Protein AF-A0A242DHZ6-F1 (afdb_monomer)

pLDDT: mean 88.69, std 10.58, range [30.73, 97.88]

Structure (mmCIF, N/CA/C/O backbone):
data_AF-A0A242DHZ6-F1
#
_entry.id   AF-A0A242DHZ6-F1
#
loop_
_atom_site.group_PDB
_atom_site.id
_atom_site.type_symbol
_atom_site.label_atom_id
_atom_site.label_alt_id
_atom_site.label_comp_id
_atom_site.label_asym_id
_atom_site.label_entity_id
_atom_site.label_seq_id
_atom_site.pdbx_PDB_ins_code
_atom_site.Cartn_x
_atom_site.Cartn_y
_atom_site.Cartn_z
_atom_site.occupancy
_atom_site.B_iso_or_equiv
_atom_site.auth_seq_id
_atom_site.auth_comp_id
_atom_site.auth_asym_id
_atom_site.auth_atom_id
_atom_site.pdbx_PDB_model_num
ATOM 1 N N . MET A 1 1 ? 4.820 9.551 -36.404 1.00 63.47 1 MET A N 1
ATOM 2 C CA . MET A 1 1 ? 6.056 9.161 -35.693 1.00 63.47 1 MET A CA 1
ATOM 3 C C . MET A 1 1 ? 7.167 9.094 -36.720 1.00 63.47 1 MET A C 1
ATOM 5 O O . MET A 1 1 ? 6.983 8.409 -37.725 1.00 63.47 1 MET A O 1
ATOM 9 N N . SER A 1 2 ? 8.237 9.864 -36.537 1.00 85.06 2 SER A N 1
ATOM 10 C CA . SER A 1 2 ? 9.345 9.908 -37.498 1.00 85.06 2 SER A CA 1
ATOM 11 C C . SER A 1 2 ? 10.137 8.587 -37.488 1.00 85.06 2 SER A C 1
ATOM 13 O O . SER A 1 2 ? 9.990 7.761 -36.581 1.00 85.06 2 SER A O 1
ATOM 15 N N . LYS A 1 3 ? 10.980 8.354 -38.506 1.00 85.19 3 LYS A N 1
ATOM 16 C CA . LYS A 1 3 ? 11.891 7.189 -38.526 1.00 85.19 3 LYS A CA 1
ATOM 17 C C . LYS A 1 3 ? 12.859 7.205 -37.335 1.00 85.19 3 LYS A C 1
ATOM 19 O O . LYS A 1 3 ? 13.213 6.145 -36.827 1.00 85.19 3 LYS A O 1
ATOM 24 N N . GLU A 1 4 ? 13.243 8.396 -36.890 1.00 85.25 4 GLU A N 1
ATOM 25 C CA . GLU A 1 4 ? 14.154 8.621 -35.772 1.00 85.25 4 GLU A CA 1
ATOM 26 C C . GLU A 1 4 ? 13.492 8.294 -34.427 1.00 85.25 4 GLU A C 1
ATOM 28 O O . GLU A 1 4 ? 14.038 7.504 -33.658 1.00 85.25 4 GLU A O 1
ATOM 33 N N . ASP A 1 5 ? 12.251 8.746 -34.211 1.00 84.25 5 ASP A N 1
ATOM 34 C CA . ASP A 1 5 ? 11.465 8.405 -33.012 1.00 84.25 5 ASP A CA 1
ATOM 35 C C . ASP A 1 5 ? 11.281 6.889 -32.862 1.00 84.25 5 ASP A C 1
ATOM 37 O O . ASP A 1 5 ? 11.326 6.341 -31.759 1.00 84.25 5 ASP A O 1
ATOM 41 N N . LYS A 1 6 ? 11.072 6.192 -33.988 1.00 86.69 6 LYS A N 1
ATOM 42 C CA . LYS A 1 6 ? 10.917 4.735 -33.998 1.00 86.69 6 LYS A CA 1
ATOM 43 C C . LYS A 1 6 ? 12.208 4.036 -33.569 1.00 86.69 6 LYS A C 1
ATOM 45 O O . LYS A 1 6 ? 12.142 3.111 -32.766 1.00 86.69 6 LYS A O 1
ATOM 50 N N . LYS A 1 7 ? 13.359 4.493 -34.072 1.00 88.56 7 LYS A N 1
ATOM 51 C CA . LYS A 1 7 ? 14.672 3.945 -33.712 1.00 88.56 7 LYS A CA 1
ATOM 52 C C . LYS A 1 7 ? 14.962 4.143 -32.224 1.00 88.56 7 LYS A C 1
ATOM 54 O O . LYS A 1 7 ? 15.273 3.173 -31.546 1.00 88.56 7 LYS A O 1
ATOM 59 N N . ILE A 1 8 ? 14.748 5.354 -31.701 1.00 87.06 8 ILE A N 1
ATOM 60 C CA . ILE A 1 8 ? 14.917 5.659 -30.270 1.00 87.06 8 ILE A CA 1
ATOM 61 C C . ILE A 1 8 ? 14.031 4.745 -29.411 1.00 87.06 8 ILE A C 1
ATOM 63 O O . ILE A 1 8 ? 14.479 4.195 -28.406 1.00 87.06 8 ILE A O 1
ATOM 67 N N . ALA A 1 9 ? 12.771 4.551 -29.807 1.00 86.94 9 ALA A N 1
ATOM 68 C CA . ALA A 1 9 ? 11.856 3.675 -29.084 1.00 86.94 9 ALA A CA 1
ATOM 69 C C . ALA A 1 9 ? 12.301 2.202 -29.106 1.00 86.94 9 ALA A C 1
ATOM 71 O O . ALA A 1 9 ? 12.161 1.514 -28.093 1.00 86.94 9 ALA A O 1
ATOM 72 N N . ASP A 1 10 ? 12.818 1.712 -30.232 1.00 91.38 10 ASP A N 1
ATOM 73 C CA . ASP A 1 10 ? 13.290 0.333 -30.365 1.00 91.38 10 ASP A CA 1
ATOM 74 C C . ASP A 1 10 ? 14.604 0.106 -29.581 1.00 91.38 10 ASP A C 1
ATOM 76 O O . ASP A 1 10 ? 14.723 -0.908 -28.885 1.00 91.38 10 ASP A O 1
ATOM 80 N N . ASP A 1 11 ? 15.523 1.079 -29.575 1.00 92.12 11 ASP A N 1
ATOM 81 C CA . ASP A 1 11 ? 16.762 1.047 -28.781 1.00 92.12 11 ASP A CA 1
ATOM 82 C C . ASP A 1 11 ? 16.459 1.025 -27.271 1.00 92.12 11 ASP A C 1
ATOM 84 O O . ASP A 1 11 ? 16.982 0.184 -26.536 1.00 92.12 11 ASP A O 1
ATOM 88 N N . LEU A 1 12 ? 15.520 1.862 -26.809 1.00 92.19 12 LEU A N 1
ATOM 89 C CA . LEU A 1 12 ? 15.053 1.855 -25.415 1.00 92.19 12 LEU A CA 1
ATOM 90 C C . LEU A 1 12 ? 14.412 0.519 -25.014 1.00 92.19 12 LEU A C 1
ATOM 92 O O . LEU A 1 12 ? 14.539 0.076 -23.871 1.00 92.19 12 LEU A O 1
ATOM 96 N N . GLN A 1 13 ? 13.703 -0.136 -25.936 1.00 94.44 13 GLN A N 1
ATOM 97 C CA . GLN A 1 13 ? 13.126 -1.459 -25.693 1.00 94.44 13 GLN A CA 1
ATOM 98 C C . GLN A 1 13 ? 14.201 -2.544 -25.587 1.00 94.44 13 GLN A C 1
ATOM 100 O O . GLN A 1 13 ? 14.070 -3.442 -24.749 1.00 94.44 13 GLN A O 1
ATOM 105 N N . ALA A 1 14 ? 15.248 -2.475 -26.411 1.00 94.50 14 ALA A N 1
ATOM 106 C CA . ALA A 1 14 ? 16.387 -3.383 -26.329 1.00 94.50 14 ALA A CA 1
ATOM 107 C C . ALA A 1 14 ? 17.146 -3.199 -25.006 1.00 94.50 14 ALA A C 1
ATOM 109 O O . ALA A 1 14 ? 17.403 -4.180 -24.305 1.00 94.50 14 ALA A O 1
ATOM 110 N N . GLU A 1 15 ? 17.414 -1.952 -24.612 1.00 95.19 15 GLU A N 1
ATOM 111 C CA . GLU A 1 15 ? 18.077 -1.628 -23.348 1.00 95.19 15 GLU A CA 1
ATOM 112 C C . GLU A 1 15 ? 17.264 -2.111 -22.138 1.00 95.19 15 GLU A C 1
ATOM 114 O O . GLU A 1 15 ? 17.809 -2.780 -21.260 1.00 95.19 15 GLU A O 1
ATOM 119 N N . LEU A 1 16 ? 15.945 -1.873 -22.118 1.00 95.56 16 LEU A N 1
ATOM 120 C CA . LEU A 1 16 ? 15.069 -2.331 -21.034 1.00 95.56 16 LEU A CA 1
ATOM 121 C C . LEU A 1 16 ? 15.139 -3.854 -20.865 1.00 95.56 16 LEU A C 1
ATOM 123 O O . LEU A 1 16 ? 15.287 -4.355 -19.749 1.00 95.56 16 LEU A O 1
ATOM 127 N N . LYS A 1 17 ? 15.048 -4.601 -21.972 1.00 96.69 17 LYS A N 1
ATOM 128 C CA . LYS A 1 17 ? 15.140 -6.068 -21.953 1.00 96.69 17 LYS A CA 1
ATOM 129 C C . LYS A 1 17 ? 16.504 -6.528 -21.464 1.00 96.69 17 LYS A C 1
ATOM 131 O O . LYS A 1 17 ? 16.553 -7.413 -20.617 1.00 96.69 17 LYS A O 1
ATOM 136 N N . LYS A 1 18 ? 17.586 -5.917 -21.945 1.00 95.75 18 LYS A N 1
ATOM 137 C CA . LYS A 1 18 ? 18.953 -6.236 -21.523 1.00 95.75 18 LYS A CA 1
ATOM 138 C C . LYS A 1 18 ? 19.141 -6.043 -20.022 1.00 95.75 18 LYS A C 1
ATOM 140 O O . LYS A 1 18 ? 19.560 -6.964 -19.329 1.00 95.75 18 LYS A O 1
ATOM 145 N N . VAL A 1 19 ? 18.761 -4.880 -19.495 1.00 95.81 19 VAL A N 1
ATOM 146 C CA . VAL A 1 19 ? 18.930 -4.547 -18.069 1.00 95.81 19 VAL A CA 1
ATOM 147 C C . VAL A 1 19 ? 18.138 -5.495 -17.164 1.00 95.81 19 VAL A C 1
ATOM 149 O O . VAL A 1 19 ? 18.632 -5.910 -16.113 1.00 95.81 19 VAL A O 1
ATOM 152 N N . LEU A 1 20 ? 16.931 -5.881 -17.585 1.00 96.31 20 LEU A N 1
ATOM 153 C CA . LEU A 1 20 ? 16.071 -6.803 -16.839 1.00 96.31 20 LEU A CA 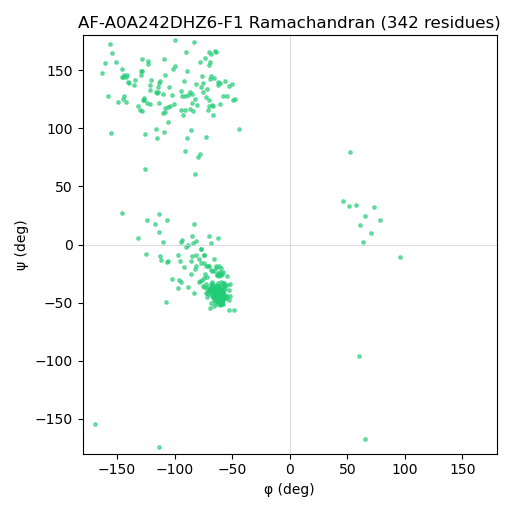1
ATOM 154 C C . LEU A 1 20 ? 16.418 -8.294 -17.040 1.00 96.31 20 LEU A C 1
ATOM 156 O O . LEU A 1 20 ? 15.876 -9.141 -16.323 1.00 96.31 20 LEU A O 1
ATOM 160 N N . GLY A 1 21 ? 17.307 -8.631 -17.982 1.00 95.81 21 GLY A N 1
ATOM 161 C CA . GLY A 1 21 ? 17.635 -10.015 -18.349 1.00 95.81 21 GLY A CA 1
ATOM 162 C C . GLY A 1 21 ? 16.531 -10.723 -19.149 1.00 95.81 21 GLY A C 1
ATOM 163 O O . GLY A 1 21 ? 16.318 -11.919 -18.997 1.00 95.81 21 GLY A O 1
ATOM 164 N N . LEU A 1 22 ? 15.787 -9.981 -19.972 1.00 96.88 22 LEU A N 1
ATOM 165 C CA . LEU A 1 22 ? 14.628 -10.434 -20.753 1.00 96.88 22 LEU A CA 1
ATOM 166 C C . LEU A 1 22 ? 14.878 -10.394 -22.274 1.00 96.88 22 LEU A C 1
ATOM 168 O O . LEU A 1 22 ? 13.940 -10.261 -23.062 1.00 96.88 22 LEU A O 1
ATOM 172 N N . GLU A 1 23 ? 16.135 -10.500 -22.710 1.00 95.50 23 GLU A N 1
ATOM 173 C CA . GLU A 1 23 ? 16.541 -10.399 -24.127 1.00 95.50 23 GLU A CA 1
ATOM 174 C C . GLU A 1 23 ? 15.907 -11.479 -25.019 1.00 95.50 23 GLU A C 1
ATOM 176 O O . GLU A 1 23 ? 15.679 -11.251 -26.206 1.00 95.50 23 GLU A O 1
ATOM 181 N N . TYR A 1 24 ? 15.501 -12.614 -24.436 1.00 94.06 24 TYR A N 1
ATOM 182 C CA . TYR A 1 24 ? 14.764 -13.671 -25.136 1.00 94.06 24 TYR A CA 1
ATOM 183 C C . TYR A 1 24 ? 13.402 -13.205 -25.692 1.00 94.06 24 TYR A C 1
ATOM 185 O O . TYR A 1 24 ? 12.834 -13.842 -26.581 1.00 94.06 24 TYR A O 1
ATOM 193 N N . LEU A 1 25 ? 12.858 -12.084 -25.205 1.00 93.38 25 LEU A N 1
ATOM 194 C CA . LEU A 1 25 ? 11.607 -11.491 -25.683 1.00 93.38 25 LEU A CA 1
ATOM 195 C C . LEU A 1 25 ? 11.824 -10.643 -26.943 1.00 93.38 25 LEU A C 1
ATOM 197 O O . LEU A 1 25 ? 11.515 -9.452 -26.969 1.00 93.38 25 LEU A O 1
ATOM 201 N N . THR A 1 26 ? 12.313 -11.257 -28.018 1.00 87.81 26 THR A N 1
ATOM 202 C CA . THR A 1 26 ? 12.739 -10.553 -29.243 1.00 87.81 26 THR A CA 1
ATOM 203 C C . THR A 1 26 ? 11.629 -9.707 -29.879 1.00 87.81 26 THR A C 1
ATOM 205 O O . THR A 1 26 ? 11.849 -8.544 -30.200 1.00 87.81 26 THR A O 1
ATOM 208 N N . LYS A 1 27 ? 10.400 -10.235 -29.977 1.00 86.81 27 LYS A N 1
ATOM 209 C CA . LYS A 1 27 ? 9.266 -9.558 -30.645 1.00 86.81 27 LYS A CA 1
ATOM 210 C C . LYS A 1 27 ? 8.330 -8.773 -29.718 1.00 86.81 27 LYS A C 1
ATOM 212 O O . LYS A 1 27 ? 7.502 -8.008 -30.203 1.00 86.81 27 LYS A O 1
ATOM 217 N N . LYS A 1 28 ? 8.398 -8.969 -28.396 1.00 87.06 28 LYS A N 1
ATOM 218 C CA . LYS A 1 28 ? 7.443 -8.336 -27.466 1.00 87.06 28 LYS A CA 1
ATOM 219 C C . LYS A 1 28 ? 7.912 -6.940 -27.073 1.00 87.06 28 LYS A C 1
ATOM 221 O O . LYS A 1 28 ? 9.058 -6.785 -26.665 1.00 87.06 28 LYS A O 1
ATOM 226 N N . LYS A 1 29 ? 7.029 -5.943 -27.146 1.00 89.81 29 LYS A N 1
ATOM 227 C CA . LYS A 1 29 ? 7.256 -4.649 -26.491 1.00 89.81 29 LYS A CA 1
ATOM 228 C C . LYS A 1 29 ? 6.880 -4.759 -25.015 1.00 89.81 29 LYS A C 1
ATOM 230 O O . LYS A 1 29 ? 5.887 -5.402 -24.678 1.00 89.81 29 LYS A O 1
ATOM 235 N N . LEU A 1 30 ? 7.697 -4.167 -24.157 1.00 92.06 30 LEU A N 1
ATOM 236 C CA . LEU A 1 30 ? 7.517 -4.134 -22.716 1.00 92.06 30 LEU A CA 1
ATOM 237 C C . LEU A 1 30 ? 7.155 -2.711 -22.297 1.00 92.06 30 LEU A C 1
ATOM 239 O O . LEU A 1 30 ? 7.966 -1.791 -22.396 1.00 92.06 30 LEU A O 1
ATOM 243 N N . ASP A 1 31 ? 5.927 -2.545 -21.824 1.00 90.56 31 ASP A N 1
ATOM 244 C CA . ASP A 1 31 ? 5.597 -1.466 -20.900 1.00 90.56 31 ASP A CA 1
ATOM 245 C C . ASP A 1 31 ? 5.957 -1.893 -19.466 1.00 90.56 31 ASP A C 1
ATOM 247 O O . ASP A 1 31 ? 6.328 -3.042 -19.213 1.00 90.56 31 ASP A O 1
ATOM 251 N N . ALA A 1 32 ? 5.833 -0.976 -18.505 1.00 89.44 32 ALA A N 1
ATOM 252 C CA . ALA A 1 32 ? 6.117 -1.275 -17.102 1.00 89.44 32 ALA A CA 1
ATOM 253 C C . ALA A 1 32 ? 5.260 -2.432 -16.550 1.00 89.44 32 ALA A C 1
ATOM 255 O O . ALA A 1 32 ? 5.728 -3.196 -15.709 1.00 89.44 32 ALA A O 1
ATOM 256 N N . TYR A 1 33 ? 4.018 -2.582 -17.026 1.00 90.19 33 TYR A N 1
ATOM 257 C CA . TYR A 1 33 ? 3.115 -3.619 -16.537 1.00 90.19 33 TYR A CA 1
ATOM 258 C C . TYR A 1 33 ? 3.592 -5.013 -16.964 1.00 90.19 33 TYR A C 1
ATOM 260 O O . TYR A 1 33 ? 3.799 -5.898 -16.132 1.00 90.19 33 TYR A O 1
ATOM 268 N N . ASN A 1 34 ? 3.803 -5.200 -18.264 1.00 91.06 34 ASN A N 1
ATOM 269 C CA . ASN A 1 34 ? 4.264 -6.450 -18.848 1.00 91.06 34 ASN A CA 1
ATOM 270 C C . ASN A 1 34 ? 5.703 -6.761 -18.435 1.00 91.06 34 ASN A C 1
ATOM 272 O O . ASN A 1 34 ? 6.010 -7.926 -18.187 1.00 91.06 34 ASN A O 1
ATOM 276 N N . ALA A 1 35 ? 6.566 -5.746 -18.312 1.00 94.81 35 ALA A N 1
ATOM 277 C CA . ALA A 1 35 ? 7.929 -5.916 -17.815 1.00 94.81 35 ALA A CA 1
ATOM 278 C C . ALA A 1 35 ? 7.939 -6.591 -16.439 1.00 94.81 35 ALA A C 1
ATOM 280 O O . ALA A 1 35 ? 8.666 -7.565 -16.263 1.00 94.81 35 ALA A O 1
ATOM 281 N N . ASN A 1 36 ? 7.084 -6.156 -15.505 1.00 95.75 36 ASN A N 1
ATOM 282 C CA . ASN A 1 36 ? 6.970 -6.798 -14.194 1.00 95.75 36 ASN A CA 1
ATOM 283 C C . ASN A 1 36 ? 6.585 -8.275 -14.304 1.00 95.75 36 ASN A C 1
ATOM 285 O O . ASN A 1 36 ? 7.245 -9.126 -13.717 1.00 95.75 36 ASN A O 1
ATOM 289 N N . LEU A 1 37 ? 5.541 -8.598 -15.072 1.00 93.88 37 LEU A N 1
ATOM 290 C CA . LEU A 1 37 ? 5.056 -9.976 -15.185 1.00 93.88 37 LEU A CA 1
ATOM 291 C C . LEU A 1 37 ? 6.085 -10.897 -15.846 1.00 93.88 37 LEU A C 1
ATOM 293 O O . LEU A 1 37 ? 6.310 -12.008 -15.370 1.00 93.88 37 LEU A O 1
ATOM 297 N N . PHE A 1 38 ? 6.745 -10.444 -16.914 1.00 95.69 38 PHE A N 1
ATOM 298 C CA . PHE A 1 38 ? 7.811 -11.221 -17.545 1.00 95.69 38 PHE A CA 1
ATOM 299 C C . PHE A 1 38 ? 9.034 -11.369 -16.645 1.00 95.69 38 PHE A C 1
ATOM 301 O O . PHE A 1 38 ? 9.619 -12.448 -16.619 1.00 95.69 38 PHE A O 1
ATOM 308 N N . LEU A 1 39 ? 9.387 -10.335 -15.880 1.00 96.94 39 LEU A N 1
ATOM 309 C CA . LEU A 1 39 ? 10.485 -10.388 -14.923 1.00 96.94 39 LEU A CA 1
ATOM 310 C C . LEU A 1 39 ? 10.204 -11.376 -13.789 1.00 96.94 39 LEU A C 1
ATOM 312 O O . LEU A 1 39 ? 11.028 -12.244 -13.519 1.00 96.94 39 LEU A O 1
ATOM 316 N N . LEU A 1 40 ? 9.027 -11.298 -13.164 1.00 96.38 40 LEU A N 1
ATOM 317 C CA . LEU A 1 40 ? 8.612 -12.242 -12.123 1.00 96.38 40 LEU A CA 1
ATOM 318 C C . LEU A 1 40 ? 8.582 -13.677 -12.664 1.00 96.38 40 LEU A C 1
ATOM 320 O O . LEU A 1 40 ? 9.050 -14.595 -11.996 1.00 96.38 40 LEU A O 1
ATOM 324 N N . LYS A 1 41 ? 8.077 -13.870 -13.890 1.00 94.88 41 LYS A N 1
ATOM 325 C CA . LYS A 1 41 ? 8.056 -15.179 -14.554 1.00 94.88 41 LYS A CA 1
ATOM 326 C C . LYS A 1 41 ? 9.462 -15.710 -14.804 1.00 94.88 41 LYS A C 1
ATOM 328 O O . LYS A 1 41 ? 9.703 -16.892 -14.578 1.00 94.88 41 LYS A O 1
ATOM 333 N N . ASP A 1 42 ? 10.365 -14.861 -15.286 1.00 96.00 42 ASP A N 1
ATOM 334 C CA . ASP A 1 42 ? 11.760 -15.223 -15.532 1.00 96.00 42 ASP A CA 1
ATOM 335 C C . ASP A 1 42 ? 12.455 -15.651 -14.237 1.00 96.00 42 ASP A C 1
ATOM 337 O O . ASP A 1 42 ? 13.002 -16.749 -14.172 1.00 96.00 42 ASP A O 1
ATOM 341 N N . ILE A 1 43 ? 12.346 -14.843 -13.179 1.00 96.56 43 ILE A N 1
ATOM 342 C CA . ILE A 1 43 ? 12.924 -15.157 -11.866 1.00 96.56 43 ILE A CA 1
ATOM 343 C C . ILE A 1 43 ? 12.333 -16.463 -11.328 1.00 96.56 43 ILE A C 1
ATOM 345 O O . ILE A 1 43 ? 13.086 -17.342 -10.916 1.00 96.56 43 ILE A O 1
ATOM 349 N N . TRP A 1 44 ? 11.008 -16.629 -11.378 1.00 95.19 44 TRP A N 1
ATOM 350 C CA . TRP A 1 44 ? 10.344 -17.840 -10.892 1.00 95.19 44 TRP A CA 1
ATOM 351 C C . TRP A 1 44 ? 10.795 -19.103 -11.637 1.00 95.19 44 TRP A C 1
ATOM 353 O O . TRP A 1 44 ? 11.021 -20.137 -11.009 1.00 95.19 44 TRP A O 1
ATOM 363 N N . LYS A 1 45 ? 10.961 -19.029 -12.963 1.00 93.50 45 LYS A N 1
ATOM 364 C CA . LYS A 1 45 ? 11.405 -20.173 -13.773 1.00 93.50 45 LYS A CA 1
ATOM 365 C C . LYS A 1 45 ? 12.881 -20.499 -13.582 1.00 93.50 45 LYS A C 1
ATOM 367 O O . LYS A 1 45 ? 13.242 -21.672 -13.522 1.00 93.50 45 LYS A O 1
ATOM 372 N N . ASN A 1 46 ? 13.721 -19.469 -13.529 1.00 94.56 46 ASN A N 1
ATOM 373 C CA . ASN A 1 46 ? 15.158 -19.617 -13.741 1.00 94.56 46 ASN A CA 1
ATOM 374 C C . ASN A 1 46 ? 15.983 -19.498 -12.450 1.00 94.56 46 ASN A C 1
ATOM 376 O O . ASN A 1 46 ? 17.132 -19.932 -12.434 1.00 94.56 46 ASN A O 1
ATOM 380 N N . ASN A 1 47 ? 15.419 -18.986 -11.349 1.00 91.88 47 ASN A N 1
ATOM 381 C CA . ASN A 1 47 ? 16.101 -18.891 -10.056 1.00 91.88 47 ASN A CA 1
ATOM 382 C C . ASN A 1 47 ? 15.428 -19.772 -8.985 1.00 91.88 47 ASN A C 1
ATOM 384 O O . ASN A 1 47 ? 14.551 -19.336 -8.242 1.00 91.88 47 ASN A O 1
ATOM 388 N N . LYS A 1 48 ? 15.896 -21.021 -8.848 1.00 88.31 48 LYS A N 1
ATOM 389 C CA . LYS A 1 48 ? 15.360 -22.003 -7.878 1.00 88.31 48 LYS A CA 1
ATOM 390 C C . LYS A 1 48 ? 15.577 -21.619 -6.403 1.00 88.31 48 LYS A C 1
ATOM 392 O O . LYS A 1 48 ? 14.856 -22.118 -5.527 1.00 88.31 48 LYS A O 1
ATOM 397 N N . GLN A 1 49 ? 16.574 -20.775 -6.129 1.00 92.06 49 GLN A N 1
ATOM 398 C CA . GLN A 1 49 ? 16.899 -20.288 -4.784 1.00 92.06 49 GLN A CA 1
ATOM 399 C C . GLN A 1 49 ? 16.015 -19.108 -4.369 1.00 92.06 49 GLN A C 1
ATOM 401 O O . GLN A 1 49 ? 15.827 -18.886 -3.173 1.00 92.06 49 GLN A O 1
ATOM 406 N N . SER A 1 50 ? 15.423 -18.407 -5.340 1.00 94.19 50 SER A N 1
ATOM 407 C CA . SER A 1 50 ? 14.537 -17.279 -5.084 1.00 94.19 50 SER A CA 1
ATOM 408 C C . SER A 1 50 ? 13.369 -17.656 -4.174 1.00 94.19 50 SER A C 1
ATOM 410 O O . SER A 1 50 ? 12.744 -18.719 -4.300 1.00 94.19 50 SER A O 1
ATOM 412 N N . GLN A 1 51 ? 13.020 -16.738 -3.273 1.00 95.31 51 GLN A N 1
ATOM 413 C CA . GLN A 1 51 ? 11.825 -16.858 -2.443 1.00 95.31 51 GLN A CA 1
ATOM 414 C C . GLN A 1 51 ? 10.527 -16.529 -3.195 1.00 95.31 51 GLN A C 1
ATOM 416 O O . GLN A 1 51 ? 9.447 -16.747 -2.645 1.00 95.31 51 GLN A O 1
ATOM 421 N N . ILE A 1 52 ? 10.602 -16.103 -4.461 1.00 94.88 52 ILE A N 1
ATOM 422 C CA . ILE A 1 52 ? 9.433 -15.793 -5.297 1.00 94.88 52 ILE A CA 1
ATOM 423 C C . ILE A 1 52 ? 8.463 -16.978 -5.451 1.00 94.88 52 ILE A C 1
ATOM 425 O O . ILE A 1 52 ? 7.275 -16.786 -5.669 1.00 94.88 52 ILE A O 1
ATOM 429 N N . LYS A 1 53 ? 8.928 -18.224 -5.282 1.00 93.00 53 LYS A N 1
ATOM 430 C CA . LYS A 1 53 ? 8.072 -19.428 -5.289 1.00 93.00 53 LYS A CA 1
ATOM 431 C C . LYS A 1 53 ? 7.048 -19.476 -4.149 1.00 93.00 53 LYS A C 1
ATOM 433 O O . LYS A 1 53 ? 6.088 -20.237 -4.224 1.00 93.00 53 LYS A O 1
ATOM 438 N N . TYR A 1 54 ? 7.264 -18.687 -3.099 1.00 95.69 54 TYR A N 1
ATOM 439 C CA . TYR A 1 54 ? 6.326 -18.525 -1.993 1.00 95.69 54 TYR A CA 1
ATOM 440 C C . TYR A 1 54 ? 5.400 -17.318 -2.178 1.00 95.69 54 TYR A C 1
ATOM 442 O O . TYR A 1 54 ? 4.614 -17.021 -1.280 1.00 95.69 54 TYR A O 1
ATOM 450 N N . LEU A 1 55 ? 5.504 -16.601 -3.304 1.00 95.06 55 LEU A N 1
ATOM 451 C CA . LEU A 1 55 ? 4.825 -15.326 -3.485 1.00 95.06 55 LEU A CA 1
ATOM 452 C C . LEU A 1 55 ? 3.310 -15.487 -3.538 1.00 95.06 55 LEU A C 1
ATOM 454 O O . LEU A 1 55 ? 2.628 -14.720 -2.872 1.00 95.06 55 LEU A O 1
ATOM 458 N N . GLY A 1 56 ? 2.781 -16.460 -4.282 1.00 94.25 56 GLY A N 1
ATOM 459 C CA . GLY A 1 56 ? 1.336 -16.579 -4.461 1.00 94.25 56 GLY A CA 1
ATOM 460 C C . GLY A 1 56 ? 0.864 -17.874 -5.111 1.00 94.25 56 GLY A C 1
ATOM 461 O O . GLY A 1 56 ? 1.526 -18.912 -5.030 1.00 94.25 56 GLY A O 1
ATOM 462 N N . TRP A 1 57 ? -0.300 -17.775 -5.745 1.00 93.62 57 TRP A N 1
ATOM 463 C CA . TRP A 1 57 ? -0.962 -18.810 -6.537 1.00 93.62 57 TRP A CA 1
ATOM 464 C C . TRP A 1 57 ? -0.917 -18.456 -8.020 1.00 93.62 57 TRP A C 1
ATOM 466 O O . TRP A 1 57 ? -0.651 -17.310 -8.389 1.00 93.62 57 TRP A O 1
ATOM 476 N N . ASP A 1 58 ? -1.084 -19.463 -8.872 1.00 91.06 58 ASP A N 1
ATOM 477 C CA . ASP A 1 58 ? -1.017 -19.349 -10.334 1.00 91.06 58 ASP A CA 1
ATOM 478 C C . ASP A 1 58 ? -2.291 -18.777 -10.962 1.00 91.06 58 ASP A C 1
ATOM 480 O O . ASP A 1 58 ? -2.278 -18.378 -12.127 1.00 91.06 58 ASP A O 1
ATOM 484 N N . ASP A 1 59 ? -3.357 -18.709 -10.170 1.00 87.19 59 ASP A N 1
ATOM 485 C CA . ASP A 1 59 ? -4.651 -18.142 -10.511 1.00 87.19 59 ASP A CA 1
ATOM 486 C C . ASP A 1 59 ? -5.245 -17.451 -9.265 1.00 87.19 59 ASP A C 1
ATOM 488 O O . ASP A 1 59 ? -5.296 -18.086 -8.204 1.00 87.19 59 ASP A O 1
ATOM 492 N N . PRO A 1 60 ? -5.677 -16.175 -9.348 1.00 85.19 60 PRO A N 1
ATOM 493 C CA . PRO A 1 60 ? -6.400 -15.506 -8.267 1.00 85.19 60 PRO A CA 1
ATOM 494 C C . PRO A 1 60 ? -7.614 -16.287 -7.744 1.00 85.19 60 PRO A C 1
ATOM 496 O O . PRO A 1 60 ? -7.870 -16.267 -6.542 1.00 85.19 60 PRO A O 1
ATOM 499 N N . GLU A 1 61 ? -8.316 -17.019 -8.615 1.00 84.38 61 GLU A N 1
ATOM 500 C CA . GLU A 1 61 ? -9.514 -17.793 -8.254 1.00 84.38 61 GLU A CA 1
ATOM 501 C C . GLU A 1 61 ? -9.184 -19.015 -7.372 1.00 84.38 61 GLU A C 1
ATOM 503 O O . GLU A 1 61 ? -10.051 -19.548 -6.685 1.00 84.38 61 GLU A O 1
ATOM 508 N N . LYS A 1 62 ? -7.917 -19.457 -7.344 1.00 83.44 62 LYS A N 1
ATOM 509 C CA . LYS A 1 62 ? -7.454 -20.596 -6.527 1.00 83.44 62 LYS A CA 1
ATOM 510 C C . LYS A 1 62 ? -6.982 -20.195 -5.128 1.00 83.44 62 LYS A C 1
ATOM 512 O O . LYS A 1 62 ? -6.545 -21.057 -4.361 1.00 83.44 62 LYS A O 1
ATOM 517 N N . ILE A 1 63 ? -6.994 -18.905 -4.795 1.00 87.00 63 ILE A N 1
ATOM 518 C CA . ILE A 1 63 ? -6.528 -18.435 -3.490 1.00 87.00 63 ILE A CA 1
ATOM 519 C C . ILE A 1 63 ? -7.540 -18.884 -2.416 1.00 87.00 63 ILE A C 1
ATOM 521 O O . ILE A 1 63 ? -8.712 -18.533 -2.522 1.00 87.00 63 ILE A O 1
ATOM 525 N N . PRO A 1 64 ? -7.117 -19.608 -1.355 1.00 85.06 64 PRO A N 1
ATOM 526 C CA . PRO A 1 64 ? -8.030 -20.208 -0.370 1.00 85.06 64 PRO A CA 1
ATOM 527 C C . PRO A 1 64 ? -8.946 -19.223 0.362 1.00 85.06 64 PRO A C 1
ATOM 529 O O . PRO A 1 64 ? -9.994 -19.608 0.866 1.00 85.06 64 PRO A O 1
ATOM 532 N N . PHE A 1 65 ? -8.517 -17.969 0.458 1.00 83.44 65 PHE A N 1
ATOM 533 C CA . PHE A 1 65 ? -9.308 -16.866 0.966 1.00 83.44 65 PHE A CA 1
ATOM 534 C C . PHE A 1 65 ? -8.986 -15.623 0.146 1.00 83.44 65 PHE A C 1
ATOM 536 O O . PHE A 1 65 ? -7.827 -15.199 0.068 1.00 83.44 65 PHE A O 1
ATOM 543 N N . TYR A 1 66 ? -10.022 -15.047 -0.449 1.00 73.94 66 TYR A N 1
ATOM 544 C CA . TYR A 1 66 ? -9.915 -13.873 -1.292 1.00 73.94 66 TYR A CA 1
ATOM 545 C C . TYR A 1 66 ? -10.531 -12.675 -0.559 1.00 73.94 66 TYR A C 1
ATOM 547 O O . TYR A 1 66 ? -11.749 -12.533 -0.578 1.00 73.94 66 TYR A O 1
ATOM 555 N N . PRO A 1 67 ? -9.738 -11.822 0.123 1.00 67.25 67 PRO A N 1
ATOM 556 C CA . PRO A 1 67 ? -10.301 -10.682 0.842 1.00 67.25 67 PRO A CA 1
ATOM 557 C C . PRO A 1 67 ? -11.012 -9.768 -0.152 1.00 67.25 67 PRO A C 1
ATOM 559 O O . PRO A 1 67 ? -10.375 -9.303 -1.094 1.00 67.25 67 PRO A O 1
ATOM 562 N N . GLU A 1 68 ? -12.311 -9.527 0.016 1.00 67.38 68 GLU A N 1
ATOM 563 C CA . GLU A 1 68 ? -13.074 -8.645 -0.870 1.00 67.38 68 GLU A CA 1
ATOM 564 C C . GLU A 1 68 ? -12.589 -7.189 -0.779 1.00 67.38 68 GLU A C 1
ATOM 566 O O . GLU A 1 68 ? -11.840 -6.815 0.128 1.00 67.38 68 GLU A O 1
ATOM 571 N N . ALA A 1 69 ? -13.003 -6.342 -1.731 1.00 53.09 69 ALA A N 1
ATOM 572 C CA . ALA A 1 69 ? -12.704 -4.904 -1.679 1.00 53.09 69 ALA A CA 1
ATOM 573 C C . ALA A 1 69 ? -13.173 -4.264 -0.354 1.00 53.09 69 ALA A C 1
ATOM 575 O O . ALA A 1 69 ? -12.516 -3.354 0.144 1.00 53.09 69 ALA A O 1
ATOM 576 N N . ASP A 1 70 ? -14.207 -4.842 0.264 1.00 43.78 70 ASP A N 1
ATOM 577 C CA . ASP A 1 70 ? -14.809 -4.422 1.533 1.00 43.78 70 ASP A CA 1
ATOM 578 C C . ASP A 1 70 ? -14.007 -4.819 2.779 1.00 43.78 70 ASP A C 1
ATOM 580 O O . ASP A 1 70 ? -14.331 -4.386 3.885 1.00 43.78 70 ASP A O 1
ATOM 584 N N . SER A 1 71 ? -12.899 -5.554 2.616 1.00 49.97 71 SER A N 1
ATOM 585 C CA . SER A 1 71 ? -11.946 -5.813 3.709 1.00 49.97 71 SER A CA 1
ATOM 586 C C . SER A 1 71 ? -11.188 -4.552 4.154 1.00 49.97 71 SER A C 1
ATOM 588 O O . SER A 1 71 ? -10.299 -4.629 5.009 1.00 49.97 71 SER A O 1
ATOM 590 N N . PHE A 1 72 ? -11.494 -3.403 3.536 1.00 55.94 72 PHE A N 1
ATOM 591 C CA . PHE A 1 72 ? -11.005 -2.096 3.923 1.00 55.94 72 PHE A CA 1
ATOM 592 C C . PHE A 1 72 ? -11.897 -0.944 3.435 1.00 55.94 72 PHE A C 1
ATOM 594 O O . PHE A 1 72 ? -12.140 -0.802 2.240 1.00 55.94 72 PHE A O 1
ATOM 601 N N . LYS A 1 73 ? -12.298 -0.058 4.354 1.00 54.84 73 LYS A N 1
ATOM 602 C CA . LYS A 1 73 ? -13.160 1.096 4.058 1.00 54.84 73 LYS A CA 1
ATOM 603 C C . LYS A 1 73 ? -12.437 2.458 4.047 1.00 54.84 73 LYS A C 1
ATOM 605 O O . LYS A 1 73 ? -12.981 3.419 3.531 1.00 54.84 73 LYS A O 1
ATOM 610 N N . ALA A 1 74 ? -11.213 2.603 4.555 1.00 55.97 74 ALA A N 1
ATOM 611 C CA . ALA A 1 74 ? -10.616 3.935 4.751 1.00 55.97 74 ALA A CA 1
ATOM 612 C C . ALA A 1 74 ? -9.793 4.462 3.545 1.00 55.97 74 ALA A C 1
ATOM 614 O O . ALA A 1 74 ? -8.567 4.392 3.535 1.00 55.97 74 ALA A O 1
ATOM 615 N N . SER A 1 75 ? -10.430 5.011 2.501 1.00 60.50 75 SER A N 1
ATOM 616 C CA . SER A 1 75 ? -9.706 5.561 1.330 1.00 60.50 75 SER A CA 1
ATOM 617 C C . SER A 1 75 ? -8.571 6.509 1.746 1.00 60.50 75 SER A C 1
ATOM 619 O O . SER A 1 75 ? -8.822 7.498 2.417 1.00 60.50 75 SER A O 1
ATOM 621 N N . SER A 1 76 ? -7.334 6.247 1.306 1.00 60.81 76 SER A N 1
ATOM 622 C CA . SER A 1 76 ? -6.196 7.178 1.442 1.00 60.81 76 SER A CA 1
ATOM 623 C C . SER A 1 76 ? -6.130 8.201 0.306 1.00 60.81 76 SER A C 1
ATOM 625 O O . SER A 1 76 ? -5.139 8.910 0.147 1.00 60.81 76 SER A O 1
ATOM 627 N N . SER A 1 77 ? -7.150 8.231 -0.549 1.00 63.69 77 SER A N 1
ATOM 628 C CA . SER A 1 77 ? -7.246 9.136 -1.686 1.00 63.69 77 SER A CA 1
ATOM 629 C C . SER A 1 77 ? -8.396 10.113 -1.480 1.00 63.69 77 SER A C 1
ATOM 631 O O . SER A 1 77 ? -9.474 9.720 -1.034 1.00 63.69 77 SER A O 1
ATOM 633 N N . LEU A 1 78 ? -8.151 11.375 -1.846 1.00 70.75 78 LEU A N 1
ATOM 634 C CA . LEU A 1 78 ? -9.135 12.462 -1.839 1.00 70.75 78 LEU A CA 1
ATOM 635 C C . LEU A 1 78 ? -9.650 12.851 -0.445 1.00 70.75 78 LEU A C 1
ATOM 637 O O . LEU A 1 78 ? -10.739 13.420 -0.342 1.00 70.75 78 LEU A O 1
ATOM 641 N N . CYS A 1 79 ? -8.872 12.594 0.608 1.00 84.94 79 CYS A N 1
ATOM 642 C CA . CYS A 1 79 ? -9.204 13.067 1.945 1.00 84.94 79 CYS A CA 1
ATOM 643 C C . CYS A 1 79 ? -8.927 14.565 2.067 1.00 84.94 79 CYS A C 1
ATOM 645 O O . CYS A 1 79 ? -7.915 15.059 1.555 1.00 84.94 79 CYS A O 1
ATOM 647 N N . LYS A 1 80 ? -9.828 15.277 2.742 1.00 87.38 80 LYS A N 1
ATOM 648 C CA . LYS A 1 80 ? -9.862 16.743 2.785 1.00 87.38 80 LYS A CA 1
ATOM 649 C C . LYS A 1 80 ? -10.083 17.208 4.216 1.00 87.38 80 LYS A C 1
ATOM 651 O O . LYS A 1 80 ? -10.934 16.661 4.915 1.00 87.38 80 LYS A O 1
ATOM 656 N N . TYR A 1 81 ? -9.340 18.228 4.613 1.00 88.75 81 TYR A N 1
ATOM 657 C CA . TYR A 1 81 ? -9.289 18.757 5.970 1.00 88.75 81 TYR A CA 1
ATOM 658 C C . TYR A 1 81 ? -9.122 20.269 5.901 1.00 88.75 81 TYR A C 1
ATOM 660 O O . TYR A 1 81 ? -8.456 20.760 4.996 1.00 88.75 81 TYR A O 1
ATOM 668 N N . ASN A 1 82 ? -9.718 21.001 6.846 1.00 88.38 82 ASN A N 1
ATOM 669 C CA . ASN A 1 82 ? -9.554 22.455 6.963 1.00 88.38 82 ASN A CA 1
ATOM 670 C C . ASN A 1 82 ? -9.691 23.202 5.616 1.00 88.38 82 ASN A C 1
ATOM 672 O O . ASN A 1 82 ? -8.931 24.126 5.325 1.00 88.38 82 ASN A O 1
ATOM 676 N N . THR A 1 83 ? -10.606 22.759 4.744 1.00 82.69 83 THR A N 1
ATOM 677 C CA . THR A 1 83 ? -10.738 23.288 3.375 1.00 82.69 83 THR A CA 1
ATOM 678 C C . THR A 1 83 ? -11.219 24.733 3.355 1.00 82.69 83 THR A C 1
ATOM 680 O O . THR A 1 83 ? -10.946 25.457 2.407 1.00 82.69 83 THR A O 1
ATOM 683 N N . ASP A 1 84 ? -11.880 25.166 4.426 1.00 84.25 84 ASP A N 1
ATOM 684 C CA . ASP A 1 84 ? -12.223 26.556 4.725 1.00 84.25 84 ASP A CA 1
ATOM 685 C C . ASP A 1 84 ? -10.993 27.474 4.841 1.00 84.25 84 ASP A C 1
ATOM 687 O O . ASP A 1 84 ? -11.109 28.683 4.663 1.00 84.25 84 ASP A O 1
ATOM 691 N N . LYS A 1 85 ? -9.804 26.910 5.085 1.00 83.44 85 LYS A N 1
ATOM 692 C CA . LYS A 1 85 ? -8.530 27.642 5.168 1.00 83.44 85 LYS A CA 1
ATOM 693 C C . LYS A 1 85 ? -7.764 27.688 3.843 1.00 83.44 85 LYS A C 1
ATOM 695 O O . LYS A 1 85 ? -6.626 28.166 3.809 1.00 83.44 85 LYS A O 1
ATOM 700 N N . LEU A 1 86 ? -8.334 27.162 2.757 1.00 86.31 86 LEU A N 1
ATOM 701 C CA . LEU A 1 86 ? -7.728 27.268 1.432 1.00 86.31 86 LEU A CA 1
ATOM 702 C C . LEU A 1 86 ? -7.851 28.701 0.922 1.00 86.31 86 LEU A C 1
ATOM 704 O O . LEU A 1 86 ? -8.913 29.312 0.979 1.00 86.31 86 LEU A O 1
ATOM 708 N N . VAL A 1 87 ? -6.747 29.230 0.397 1.00 88.38 87 VAL A N 1
ATOM 709 C CA . VAL A 1 87 ? -6.678 30.575 -0.181 1.00 88.38 87 VAL A CA 1
ATOM 710 C C . VAL A 1 87 ? -6.114 30.455 -1.589 1.00 88.38 87 VAL A C 1
ATOM 712 O O . VAL A 1 87 ? -5.059 29.847 -1.782 1.00 88.38 87 VAL A O 1
ATOM 715 N N . MET A 1 88 ? -6.833 30.997 -2.574 1.00 88.75 88 MET A N 1
ATOM 716 C CA . MET A 1 88 ? -6.455 30.900 -3.984 1.00 88.75 88 MET A CA 1
ATOM 717 C C . MET A 1 88 ? -5.090 31.545 -4.192 1.00 88.75 88 MET A C 1
ATOM 719 O O . MET A 1 88 ? -4.803 32.588 -3.605 1.00 88.75 88 MET A O 1
ATOM 723 N N . ASN A 1 89 ? -4.249 30.919 -5.014 1.00 90.44 89 ASN A N 1
ATOM 724 C CA . ASN A 1 89 ? -2.872 31.335 -5.290 1.00 90.44 89 ASN A CA 1
ATOM 725 C C . ASN A 1 89 ? -1.918 31.307 -4.086 1.00 90.44 89 ASN A C 1
ATOM 727 O O . ASN A 1 89 ? -0.751 31.669 -4.233 1.00 90.44 89 ASN A O 1
ATOM 731 N N . ALA A 1 90 ? -2.360 30.873 -2.904 1.00 91.69 90 ALA A N 1
ATOM 732 C CA . ALA A 1 90 ? -1.453 30.700 -1.781 1.00 91.69 90 ALA A CA 1
ATOM 733 C C . ALA A 1 90 ? -0.643 29.405 -1.918 1.00 91.69 90 ALA A C 1
ATOM 735 O O . ALA A 1 90 ? -1.060 28.449 -2.574 1.00 91.69 90 ALA A O 1
ATOM 736 N N . GLU A 1 91 ? 0.510 29.353 -1.258 1.00 93.75 91 GLU A N 1
ATOM 737 C CA . GLU A 1 91 ? 1.358 28.162 -1.248 1.00 93.75 91 GLU A CA 1
ATOM 738 C C . GLU A 1 91 ? 0.806 27.082 -0.313 1.00 93.75 91 GLU A C 1
ATOM 740 O O . GLU A 1 91 ? 0.263 27.380 0.751 1.00 93.75 91 GLU A O 1
ATOM 745 N N . MET A 1 92 ? 0.968 25.819 -0.695 1.00 93.94 92 MET A N 1
ATOM 746 C CA . MET A 1 92 ? 0.817 24.650 0.166 1.00 93.94 92 MET A CA 1
ATOM 747 C C . MET A 1 92 ? 2.049 23.756 0.037 1.00 93.94 92 MET A C 1
ATOM 749 O O . MET A 1 92 ? 2.683 23.684 -1.020 1.00 93.94 92 MET A O 1
ATOM 753 N N . ILE A 1 93 ? 2.375 23.053 1.114 1.00 96.25 93 ILE A N 1
ATOM 754 C CA . ILE A 1 93 ? 3.557 22.199 1.202 1.00 96.25 93 ILE A CA 1
ATOM 755 C C . ILE A 1 93 ? 3.106 20.744 1.123 1.00 96.25 93 ILE A C 1
ATOM 757 O O . ILE A 1 93 ? 2.365 20.279 1.985 1.00 96.25 93 ILE A O 1
ATOM 761 N N . GLU A 1 94 ? 3.559 20.029 0.096 1.00 96.12 94 GLU A N 1
ATOM 762 C CA . GLU A 1 94 ? 3.401 18.581 -0.046 1.00 96.12 94 GLU A CA 1
ATOM 763 C C . GLU A 1 94 ? 4.638 17.879 0.515 1.00 96.12 94 GLU A C 1
ATOM 765 O O . GLU A 1 94 ? 5.766 18.150 0.092 1.00 96.12 94 GLU A O 1
ATOM 770 N N . TYR A 1 95 ? 4.422 16.916 1.407 1.00 97.00 95 TYR A N 1
ATOM 771 C CA . TYR A 1 95 ? 5.416 15.905 1.751 1.00 97.00 95 TYR A CA 1
ATOM 772 C C . TYR A 1 95 ? 5.021 14.571 1.107 1.00 97.00 95 TYR A C 1
ATOM 774 O O . TYR A 1 95 ? 4.087 13.904 1.552 1.00 97.00 95 TYR A O 1
ATOM 782 N N . ASP A 1 96 ? 5.738 14.203 0.043 1.00 94.06 96 ASP A N 1
ATOM 783 C CA . ASP A 1 96 ? 5.523 12.996 -0.772 1.00 94.06 96 ASP A CA 1
ATOM 784 C C . ASP A 1 96 ? 6.421 11.854 -0.291 1.00 94.06 96 ASP A C 1
ATOM 786 O O . ASP A 1 96 ? 7.649 11.964 -0.366 1.00 94.06 96 ASP A O 1
ATOM 790 N N . PHE A 1 97 ? 5.855 10.755 0.207 1.00 92.94 97 PHE A N 1
ATOM 791 C CA . PHE A 1 97 ? 6.654 9.646 0.733 1.00 92.94 97 PHE A CA 1
ATOM 792 C C . PHE A 1 97 ? 7.465 8.944 -0.363 1.00 92.94 97 PHE A C 1
ATOM 794 O O . PHE A 1 97 ? 6.943 8.317 -1.288 1.00 92.94 97 PHE A O 1
ATOM 801 N N . THR A 1 98 ? 8.789 8.958 -0.212 1.00 91.12 98 THR A N 1
ATOM 802 C CA . THR A 1 98 ? 9.707 8.336 -1.163 1.00 91.12 98 THR A CA 1
ATOM 803 C C . THR A 1 98 ? 9.537 6.818 -1.148 1.00 91.12 98 THR A C 1
ATOM 805 O O . THR A 1 98 ? 9.934 6.136 -0.207 1.00 91.12 98 THR A O 1
ATOM 808 N N . GLU A 1 99 ? 9.001 6.276 -2.244 1.00 90.06 99 GLU A N 1
ATOM 809 C CA . GLU A 1 99 ? 8.955 4.833 -2.516 1.00 90.06 99 GLU A CA 1
ATOM 810 C C . GLU A 1 99 ? 8.233 4.010 -1.431 1.00 90.06 99 GLU A C 1
ATOM 812 O O . GLU A 1 99 ? 8.586 2.856 -1.192 1.00 90.06 99 GLU A O 1
ATOM 817 N N . ALA A 1 100 ? 7.198 4.571 -0.797 1.00 88.69 100 ALA A N 1
ATOM 818 C CA . ALA A 1 100 ? 6.558 3.998 0.390 1.00 88.69 100 ALA A CA 1
ATOM 819 C C . ALA A 1 100 ? 6.205 2.503 0.277 1.00 88.69 100 ALA A C 1
ATOM 821 O O . ALA A 1 100 ? 6.687 1.684 1.062 1.00 88.69 100 ALA A O 1
ATOM 822 N N . TYR A 1 101 ? 5.428 2.120 -0.742 1.00 90.81 101 TYR A N 1
ATOM 823 C CA . TYR A 1 101 ? 5.037 0.722 -0.962 1.00 90.81 101 TYR A CA 1
ATOM 824 C C . TYR A 1 101 ? 6.238 -0.186 -1.263 1.00 90.81 101 TYR A C 1
ATOM 826 O O . TYR A 1 101 ? 6.277 -1.335 -0.827 1.00 90.81 101 TYR A O 1
ATOM 834 N N . THR A 1 102 ? 7.246 0.334 -1.970 1.00 93.31 102 THR A N 1
ATOM 835 C CA . THR A 1 102 ? 8.500 -0.384 -2.257 1.00 93.31 102 THR A CA 1
ATOM 836 C C . THR A 1 102 ? 9.257 -0.689 -0.970 1.00 93.31 102 THR A C 1
ATOM 838 O O . THR A 1 102 ? 9.693 -1.820 -0.766 1.00 93.31 102 THR A O 1
ATOM 841 N N . ASN A 1 103 ? 9.377 0.298 -0.081 1.00 92.50 103 ASN A N 1
ATOM 842 C CA . ASN A 1 103 ? 10.052 0.137 1.202 1.00 92.50 103 ASN A CA 1
ATOM 843 C C . ASN A 1 103 ? 9.331 -0.887 2.081 1.00 92.50 103 ASN A C 1
ATOM 845 O O . ASN A 1 103 ? 9.981 -1.753 2.666 1.00 92.50 103 ASN A O 1
ATOM 849 N N . ILE A 1 104 ? 7.994 -0.859 2.110 1.00 93.38 104 ILE A N 1
ATOM 850 C CA . ILE A 1 104 ? 7.203 -1.873 2.819 1.00 93.38 104 ILE A CA 1
ATOM 851 C C . ILE A 1 104 ? 7.485 -3.266 2.245 1.00 93.38 104 ILE A C 1
ATOM 853 O O . ILE A 1 104 ? 7.816 -4.180 3.001 1.00 93.38 104 ILE A O 1
ATOM 857 N N . MET A 1 105 ? 7.450 -3.415 0.916 1.00 95.94 105 MET A N 1
ATOM 858 C CA . MET A 1 105 ? 7.688 -4.702 0.258 1.00 95.94 105 MET A CA 1
ATOM 859 C C . MET A 1 105 ? 9.085 -5.296 0.512 1.00 95.94 105 MET A C 1
ATOM 861 O O . MET A 1 105 ? 9.247 -6.513 0.452 1.00 95.94 105 MET A O 1
ATOM 865 N N . ARG A 1 106 ? 10.091 -4.458 0.786 1.00 94.56 106 ARG A N 1
ATOM 866 C CA . ARG A 1 106 ? 11.474 -4.891 1.062 1.00 94.56 106 ARG A CA 1
ATOM 867 C C . ARG A 1 106 ? 11.735 -5.189 2.532 1.00 94.56 106 ARG A C 1
ATOM 869 O O . ARG A 1 106 ? 12.528 -6.064 2.866 1.00 94.56 106 ARG A O 1
ATOM 876 N N . ILE A 1 107 ? 11.128 -4.409 3.421 1.00 93.00 107 ILE A N 1
ATOM 877 C CA . ILE A 1 107 ? 11.516 -4.382 4.834 1.00 93.00 107 ILE A CA 1
ATOM 878 C C . ILE A 1 107 ? 10.666 -5.337 5.678 1.00 93.00 107 ILE A C 1
ATOM 880 O O . ILE A 1 107 ? 11.176 -5.887 6.659 1.00 93.00 107 ILE A O 1
ATOM 884 N N . TYR A 1 108 ? 9.397 -5.528 5.315 1.00 94.50 108 TYR A N 1
ATOM 885 C CA . TYR A 1 108 ? 8.423 -6.279 6.105 1.00 94.50 108 TYR A CA 1
ATOM 886 C C . TYR A 1 108 ? 8.432 -7.764 5.736 1.00 94.50 108 TYR A C 1
ATOM 888 O O . TYR A 1 108 ? 8.665 -8.143 4.586 1.00 94.50 108 TYR A O 1
ATOM 896 N N . LYS A 1 109 ? 8.121 -8.623 6.711 1.00 96.19 109 LYS A N 1
ATOM 897 C CA . LYS A 1 109 ? 7.680 -9.988 6.414 1.00 96.19 109 LYS A CA 1
ATOM 898 C C . LYS A 1 109 ? 6.275 -9.926 5.819 1.00 96.19 109 LYS A C 1
ATOM 900 O O . LYS A 1 109 ? 5.341 -9.520 6.500 1.00 96.19 109 LYS A O 1
ATOM 905 N N . LEU A 1 110 ? 6.125 -10.343 4.566 1.00 96.56 110 LEU A N 1
ATOM 906 C CA . LEU A 1 110 ? 4.860 -10.274 3.832 1.00 96.56 110 LEU A CA 1
ATOM 907 C C . LEU A 1 110 ? 4.152 -11.637 3.785 1.00 96.56 110 LEU A C 1
ATOM 909 O O . LEU A 1 110 ? 4.841 -12.658 3.767 1.00 96.56 110 LEU A O 1
ATOM 913 N N . PRO A 1 111 ? 2.810 -11.685 3.708 1.00 95.94 111 PRO A N 1
ATOM 914 C CA . PRO A 1 111 ? 2.024 -12.907 3.560 1.00 95.94 111 PRO A CA 1
ATOM 915 C C . PRO A 1 111 ? 2.491 -13.709 2.350 1.00 95.94 111 PRO A C 1
ATOM 917 O O . PRO A 1 111 ? 2.569 -13.176 1.249 1.00 95.94 111 PRO A O 1
ATOM 920 N N . SER A 1 112 ? 2.784 -14.985 2.555 1.00 96.62 112 SER A N 1
ATOM 921 C CA . SER A 1 112 ? 3.181 -15.942 1.520 1.00 96.62 112 SER A CA 1
ATOM 922 C C . SER A 1 112 ? 2.000 -16.816 1.096 1.00 96.62 112 SER A C 1
ATOM 924 O O . SER A 1 112 ? 0.934 -16.783 1.710 1.00 96.62 112 SER A O 1
ATOM 926 N N . ASN A 1 113 ? 2.212 -17.676 0.104 1.00 94.81 113 ASN A N 1
ATOM 927 C CA . ASN A 1 113 ? 1.237 -18.672 -0.342 1.00 94.81 113 ASN A CA 1
ATOM 928 C C . ASN A 1 113 ? 0.984 -19.829 0.646 1.00 94.81 113 ASN A C 1
ATOM 930 O O . ASN A 1 113 ? 0.297 -20.796 0.324 1.00 94.81 113 ASN A O 1
ATOM 934 N N . THR A 1 114 ? 1.537 -19.762 1.859 1.00 94.94 114 THR A N 1
ATOM 935 C CA . THR A 1 114 ? 1.278 -20.752 2.909 1.00 94.94 114 THR A CA 1
ATOM 936 C C . THR A 1 114 ? 0.067 -20.333 3.742 1.00 94.94 114 THR A C 1
ATOM 938 O O . THR A 1 114 ? 0.203 -19.613 4.736 1.00 94.94 114 THR A O 1
ATOM 941 N N . TYR A 1 115 ? -1.109 -20.804 3.330 1.00 93.94 115 TYR A N 1
ATOM 942 C CA . TYR A 1 115 ? -2.366 -20.643 4.058 1.00 93.94 115 TYR A CA 1
ATOM 943 C C . TYR A 1 115 ? -2.448 -21.609 5.247 1.00 93.94 115 TYR A C 1
ATOM 945 O O . TYR A 1 115 ? -2.118 -22.790 5.131 1.00 93.94 115 TYR A O 1
ATOM 953 N N . LEU A 1 116 ? -2.892 -21.108 6.396 1.00 91.12 116 LEU A N 1
ATOM 954 C CA . LEU A 1 116 ? -3.114 -21.894 7.603 1.00 91.12 116 LEU A CA 1
ATOM 955 C C . LEU A 1 116 ? -4.617 -22.013 7.835 1.00 91.12 116 LEU A C 1
ATOM 957 O O . LEU A 1 116 ? -5.289 -21.029 8.137 1.00 91.12 116 LEU A O 1
ATOM 961 N N . LYS A 1 117 ? -5.133 -23.238 7.729 1.00 76.75 117 LYS A N 1
ATOM 962 C CA . LYS A 1 117 ? -6.529 -23.553 8.030 1.00 76.75 117 LYS A CA 1
ATOM 963 C C . LYS A 1 117 ? -6.710 -23.645 9.547 1.00 76.75 117 LYS A C 1
ATOM 965 O O . LYS A 1 117 ? -6.698 -24.735 10.110 1.00 76.75 117 LYS A O 1
ATOM 970 N N . ASN A 1 118 ? -6.783 -22.499 10.216 1.00 78.56 118 ASN A N 1
ATOM 971 C CA . ASN A 1 118 ? -7.083 -22.428 11.642 1.00 78.56 118 ASN A CA 1
ATOM 972 C C . ASN A 1 118 ? -7.819 -21.125 11.967 1.00 78.56 118 ASN A C 1
ATOM 974 O O . ASN A 1 118 ? -7.283 -20.044 11.723 1.00 78.56 118 ASN A O 1
ATOM 978 N N . LYS A 1 119 ? -9.013 -21.244 12.551 1.00 81.75 119 LYS A N 1
ATOM 979 C CA . LYS A 1 119 ? -9.807 -20.112 13.028 1.00 81.75 119 LYS A CA 1
ATOM 980 C C . LYS A 1 119 ? -9.266 -19.662 14.396 1.00 81.75 119 LYS A C 1
ATOM 982 O O . LYS A 1 119 ? -9.269 -20.463 15.333 1.00 81.75 119 LYS A O 1
ATOM 987 N N . PRO A 1 120 ? -8.796 -18.412 14.561 1.00 89.19 120 PRO A N 1
ATOM 988 C CA . PRO A 1 120 ? -8.431 -17.901 15.877 1.00 89.19 120 PRO A CA 1
ATOM 989 C C . PRO A 1 120 ? -9.682 -17.726 16.756 1.00 89.19 120 PRO A C 1
ATOM 991 O O . PRO A 1 120 ? -10.749 -17.366 16.266 1.00 89.19 120 PRO A O 1
ATOM 994 N N . THR A 1 121 ? -9.556 -17.967 18.063 1.00 93.81 121 THR A N 1
ATOM 995 C CA . THR A 1 121 ? -10.613 -17.630 19.030 1.00 93.81 121 THR A CA 1
ATOM 996 C C . THR A 1 121 ? -10.671 -16.119 19.263 1.00 93.81 121 THR A C 1
ATOM 998 O O . THR A 1 121 ? -9.681 -15.417 19.028 1.00 93.81 121 THR A O 1
ATOM 1001 N N . THR A 1 122 ? -11.799 -15.618 19.778 1.00 96.00 122 THR A N 1
ATOM 1002 C CA . THR A 1 122 ? -11.943 -14.210 20.185 1.00 96.00 122 THR A CA 1
ATOM 1003 C C . THR A 1 122 ? -10.832 -13.789 21.148 1.00 96.00 122 THR A C 1
ATOM 1005 O O . THR A 1 122 ? -10.153 -12.800 20.885 1.00 96.00 122 THR A O 1
ATOM 1008 N N . ASP A 1 123 ? -10.546 -14.584 22.184 1.00 96.06 123 ASP A N 1
ATOM 1009 C CA . ASP A 1 123 ? -9.486 -14.280 23.159 1.00 96.06 123 ASP A CA 1
ATOM 1010 C C . ASP A 1 123 ? -8.104 -14.167 22.513 1.00 96.06 123 ASP A C 1
ATOM 1012 O O . ASP A 1 123 ? -7.310 -13.292 22.855 1.00 96.06 123 ASP A O 1
ATOM 1016 N N . LYS A 1 124 ? -7.816 -15.022 21.525 1.00 94.81 124 LYS A N 1
ATOM 1017 C CA . LYS A 1 124 ? -6.542 -14.990 20.802 1.00 94.81 124 LYS A CA 1
ATOM 1018 C C . LYS A 1 124 ? -6.413 -13.728 19.946 1.00 94.81 124 LYS A C 1
ATOM 1020 O O . LYS A 1 124 ? -5.319 -13.177 19.832 1.00 94.81 124 LYS A O 1
ATOM 1025 N N . VAL A 1 125 ? -7.511 -13.276 19.339 1.00 94.56 125 VAL A N 1
ATOM 1026 C CA . VAL A 1 125 ? -7.556 -12.005 18.602 1.00 94.56 125 VAL A CA 1
ATOM 1027 C C . VAL A 1 125 ? -7.367 -10.828 19.554 1.00 94.56 125 VAL A C 1
ATOM 1029 O O . VAL A 1 125 ? -6.522 -9.976 19.284 1.00 94.56 125 VAL A O 1
ATOM 1032 N N . LEU A 1 126 ? -8.084 -10.805 20.680 1.00 94.38 126 LEU A N 1
ATOM 1033 C CA . LEU A 1 126 ? -7.967 -9.752 21.690 1.00 94.38 126 LEU A CA 1
ATOM 1034 C C . LEU A 1 126 ? -6.542 -9.654 22.239 1.00 94.38 126 LEU A C 1
ATOM 1036 O O . LEU A 1 126 ? -5.959 -8.573 22.208 1.00 94.38 126 LEU A O 1
ATOM 1040 N N . GLY A 1 127 ? -5.943 -10.782 22.635 1.00 93.12 127 GLY A N 1
ATOM 1041 C CA . GLY A 1 127 ? -4.557 -10.826 23.107 1.00 93.12 127 GLY A CA 1
ATOM 1042 C C . GLY A 1 127 ? -3.574 -10.268 22.077 1.00 93.12 127 GLY A C 1
ATOM 1043 O O . GLY A 1 127 ? -2.734 -9.433 22.408 1.00 93.12 127 GLY A O 1
ATOM 1044 N N . ARG A 1 128 ? -3.739 -10.633 20.798 1.00 90.75 128 ARG A N 1
ATOM 1045 C CA . ARG A 1 128 ? -2.911 -10.105 19.704 1.00 90.75 128 ARG A CA 1
ATOM 1046 C C . ARG A 1 128 ? -3.073 -8.592 19.516 1.00 90.75 128 ARG A C 1
ATOM 1048 O O . ARG A 1 128 ? -2.078 -7.896 19.321 1.00 90.75 128 ARG A O 1
ATOM 1055 N N . MET A 1 129 ? -4.299 -8.065 19.580 1.00 91.31 129 MET A N 1
ATOM 1056 C CA . MET A 1 129 ? -4.534 -6.617 19.482 1.00 91.31 129 MET A CA 1
ATOM 1057 C C . MET A 1 129 ? -3.906 -5.873 20.668 1.00 91.31 129 MET A C 1
ATOM 1059 O O . MET A 1 129 ? -3.232 -4.862 20.464 1.00 91.31 129 MET A O 1
ATOM 1063 N N . SER A 1 130 ? -4.037 -6.406 21.886 1.00 87.44 130 SER A N 1
ATOM 1064 C CA . SER A 1 130 ? -3.409 -5.839 23.084 1.00 87.44 130 SER A CA 1
ATOM 1065 C C . SER A 1 130 ? -1.879 -5.830 23.000 1.00 87.44 130 SER A C 1
ATOM 1067 O O . SER A 1 130 ? -1.259 -4.820 23.327 1.00 87.44 130 SER A O 1
ATOM 1069 N N . GLU A 1 131 ? -1.252 -6.898 22.496 1.00 85.81 131 GLU A N 1
ATOM 1070 C CA . GLU A 1 131 ? 0.202 -6.945 22.266 1.00 85.81 131 GLU A CA 1
ATOM 1071 C C . GLU A 1 131 ? 0.675 -5.844 21.306 1.00 85.81 131 GLU A C 1
ATOM 1073 O O . GLU A 1 131 ? 1.705 -5.198 21.543 1.00 85.81 131 GLU A O 1
ATOM 1078 N N . HIS A 1 132 ? -0.087 -5.601 20.234 1.00 83.81 132 HIS A N 1
ATOM 1079 C CA . HIS A 1 132 ? 0.206 -4.534 19.280 1.00 83.81 132 HIS A CA 1
ATOM 1080 C C . HIS A 1 132 ? 0.041 -3.134 19.884 1.00 83.81 132 HIS A C 1
ATOM 1082 O O . HIS A 1 132 ? 0.761 -2.216 19.487 1.00 83.81 132 HIS A O 1
ATOM 1088 N N . GLN A 1 133 ? -0.887 -2.951 20.825 1.00 78.94 133 GLN A N 1
ATOM 1089 C CA . GLN A 1 133 ? -1.075 -1.684 21.537 1.00 78.94 133 GLN A CA 1
ATOM 1090 C C . GLN A 1 133 ? 0.000 -1.439 22.599 1.00 78.94 133 GLN A C 1
ATOM 1092 O O . GLN A 1 133 ? 0.439 -0.305 22.767 1.00 78.94 133 GLN A O 1
ATOM 1097 N N . ALA A 1 134 ? 0.473 -2.490 23.273 1.00 77.31 134 ALA A N 1
ATOM 1098 C CA . ALA A 1 134 ? 1.473 -2.385 24.335 1.00 77.31 134 ALA A CA 1
ATOM 1099 C C . ALA A 1 134 ? 2.881 -2.018 23.830 1.00 77.31 134 ALA A C 1
ATOM 1101 O O . ALA A 1 134 ? 3.711 -1.551 24.606 1.00 77.31 134 ALA A O 1
ATOM 1102 N N . ASN A 1 135 ? 3.171 -2.197 22.534 1.00 67.31 135 ASN A N 1
ATOM 1103 C CA . ASN A 1 135 ? 4.473 -1.863 21.943 1.00 67.31 135 ASN A CA 1
ATOM 1104 C C . ASN A 1 135 ? 4.366 -0.913 20.728 1.00 67.31 135 ASN A C 1
ATOM 1106 O O . ASN A 1 135 ? 4.772 -1.300 19.630 1.00 67.31 135 ASN A O 1
ATOM 1110 N N . PRO A 1 136 ? 3.900 0.343 20.883 1.00 57.19 136 PRO A N 1
ATOM 1111 C CA . PRO A 1 136 ? 3.715 1.262 19.753 1.00 57.19 136 PRO A CA 1
ATOM 1112 C C . PRO A 1 136 ? 5.018 1.623 19.021 1.00 57.19 136 PRO A C 1
ATOM 1114 O O . PRO A 1 136 ? 4.995 1.946 17.837 1.00 57.19 136 PRO A O 1
ATOM 1117 N N . SER A 1 137 ? 6.163 1.568 19.715 1.00 52.69 137 SER A N 1
ATOM 1118 C CA . SER A 1 137 ? 7.490 1.890 19.168 1.00 52.69 137 SER A CA 1
ATOM 1119 C C . SER A 1 137 ? 8.088 0.781 18.295 1.00 52.69 137 SER A C 1
ATOM 1121 O O . SER A 1 137 ? 9.021 1.029 17.529 1.00 52.69 137 SER A O 1
ATOM 1123 N N . LYS A 1 138 ? 7.560 -0.447 18.373 1.00 55.81 138 LYS A N 1
ATOM 1124 C CA . LYS A 1 138 ? 7.927 -1.545 17.475 1.00 55.81 138 LYS A CA 1
ATOM 1125 C C . LYS A 1 138 ? 6.958 -1.498 16.308 1.00 55.81 138 LYS A C 1
ATOM 1127 O O . LYS A 1 138 ? 5.781 -1.721 16.528 1.00 55.81 138 LYS A O 1
ATOM 1132 N N . HIS A 1 139 ? 7.431 -1.242 15.086 1.00 68.44 139 HIS A N 1
ATOM 1133 C CA . HIS A 1 139 ? 6.629 -1.379 13.862 1.00 68.44 139 HIS A CA 1
ATOM 1134 C C . HIS A 1 139 ? 5.819 -2.692 13.906 1.00 68.44 139 HIS A C 1
ATOM 1136 O O . HIS A 1 139 ? 6.398 -3.754 13.642 1.00 68.44 139 HIS A O 1
ATOM 1142 N N . PRO A 1 140 ? 4.518 -2.659 14.262 1.00 74.69 140 PRO A N 1
ATOM 1143 C CA . PRO A 1 140 ? 3.854 -3.828 14.849 1.00 74.69 140 PRO A CA 1
ATOM 1144 C C . PRO A 1 140 ? 3.698 -4.952 13.827 1.00 74.69 140 PRO A C 1
ATOM 1146 O O . PRO A 1 140 ? 3.639 -6.126 14.176 1.00 74.69 140 PRO A O 1
ATOM 1149 N N . TYR A 1 141 ? 3.729 -4.583 12.548 1.00 87.75 141 TYR A N 1
ATOM 1150 C CA . TYR A 1 141 ? 3.531 -5.479 11.424 1.00 87.75 141 TYR A CA 1
ATOM 1151 C C . TYR A 1 141 ? 4.840 -5.988 10.795 1.00 87.75 141 TYR A C 1
ATOM 1153 O O . TYR A 1 141 ? 4.810 -6.861 9.932 1.00 87.75 141 TYR A O 1
ATOM 1161 N N . ARG A 1 142 ? 6.007 -5.446 11.179 1.00 88.56 142 ARG A N 1
ATOM 1162 C CA . ARG A 1 142 ? 7.276 -5.680 10.458 1.00 88.56 142 ARG A CA 1
ATOM 1163 C C . ARG A 1 142 ? 7.755 -7.123 10.528 1.00 88.56 142 ARG A C 1
ATOM 1165 O O . ARG A 1 142 ? 8.228 -7.664 9.531 1.00 88.56 142 ARG A O 1
ATOM 1172 N N . GLU A 1 143 ? 7.625 -7.727 11.702 1.00 90.31 143 GLU A N 1
ATOM 1173 C CA . GLU A 1 143 ? 8.185 -9.042 12.019 1.00 90.31 143 GLU A CA 1
ATOM 1174 C C . GLU A 1 143 ? 7.111 -10.087 12.349 1.00 90.31 143 GLU A C 1
ATOM 1176 O O . GLU A 1 143 ? 7.434 -11.132 12.919 1.00 90.31 143 GLU A O 1
ATOM 1181 N N . LEU A 1 144 ? 5.848 -9.837 11.969 1.00 90.44 144 LEU A N 1
ATOM 1182 C CA . LEU A 1 144 ? 4.760 -10.804 12.138 1.00 90.44 144 LEU A CA 1
ATOM 1183 C C . LEU A 1 144 ? 5.179 -12.156 11.573 1.00 90.44 144 LEU A C 1
ATOM 1185 O O . LEU A 1 144 ? 5.781 -12.199 10.506 1.00 90.44 144 LEU A O 1
ATOM 1189 N N . SER A 1 145 ? 4.857 -13.247 12.266 1.00 92.62 145 SER A N 1
ATOM 1190 C CA . SER A 1 145 ? 5.046 -14.623 11.778 1.00 92.62 145 SER A CA 1
ATOM 1191 C C . SER A 1 145 ? 3.867 -15.113 10.929 1.00 92.62 145 SER A C 1
ATOM 1193 O O . SER A 1 145 ? 4.005 -16.009 10.093 1.00 92.62 145 SER A O 1
ATOM 1195 N N . THR A 1 146 ? 2.694 -14.527 11.158 1.00 94.62 146 THR A N 1
ATOM 1196 C CA . THR A 1 146 ? 1.446 -14.797 10.444 1.00 94.62 146 THR A CA 1
ATOM 1197 C C . THR A 1 146 ? 0.686 -13.495 10.252 1.00 94.62 146 THR A C 1
ATOM 1199 O O . THR A 1 146 ? 0.734 -12.657 11.149 1.00 94.62 146 THR A O 1
ATOM 1202 N N . PHE A 1 147 ? 0.004 -13.353 9.114 1.00 94.19 147 PHE A N 1
ATOM 1203 C CA . PHE A 1 147 ? -0.881 -12.233 8.804 1.00 94.19 147 PHE A CA 1
ATOM 1204 C C . PHE A 1 147 ? -2.342 -12.684 8.787 1.00 94.19 147 PHE A C 1
ATOM 1206 O O . PHE A 1 147 ? -2.630 -13.724 8.183 1.00 94.19 147 PHE A O 1
ATOM 1213 N N . TRP A 1 148 ? -3.228 -11.984 9.501 1.00 93.56 148 TRP A N 1
ATOM 1214 C CA . TRP A 1 148 ? -4.599 -12.451 9.758 1.00 93.56 148 TRP A CA 1
ATOM 1215 C C . TRP A 1 148 ? -5.644 -11.584 9.057 1.00 93.56 148 TRP A C 1
ATOM 1217 O O . TRP A 1 148 ? -5.561 -10.356 9.057 1.00 93.56 148 TRP A O 1
ATOM 1227 N N . PHE A 1 149 ? -6.670 -12.249 8.535 1.00 93.25 149 PHE A N 1
ATOM 1228 C CA . PHE A 1 149 ? -7.979 -11.675 8.256 1.00 93.25 149 PHE A CA 1
ATOM 1229 C C . PHE A 1 149 ? -8.990 -12.339 9.174 1.00 93.25 149 PHE A C 1
ATOM 1231 O O . PHE A 1 149 ? -8.948 -13.553 9.367 1.00 93.25 149 PHE A O 1
ATOM 1238 N N . ILE A 1 150 ? -9.861 -11.544 9.773 1.00 92.94 150 ILE A N 1
ATOM 1239 C CA . ILE A 1 150 ? -10.759 -11.981 10.834 1.00 92.94 150 ILE A CA 1
ATOM 1240 C C . ILE A 1 150 ? -12.166 -11.602 10.401 1.00 92.94 150 ILE A C 1
ATOM 1242 O O . ILE A 1 150 ? -12.413 -10.433 10.107 1.00 92.94 150 ILE A O 1
ATOM 1246 N N . GLN A 1 151 ? -13.060 -12.586 10.355 1.00 93.06 151 GLN A N 1
ATOM 1247 C CA . GLN A 1 151 ? -14.491 -12.361 10.207 1.00 93.06 151 GLN A CA 1
ATOM 1248 C C . GLN A 1 151 ? -15.100 -12.263 11.603 1.00 93.06 151 GLN A C 1
ATOM 1250 O O . GLN A 1 151 ? -14.848 -13.121 12.455 1.00 93.06 151 GLN A O 1
ATOM 1255 N N . MET A 1 152 ? -15.853 -11.198 11.859 1.00 93.88 152 MET A N 1
ATOM 1256 C CA . MET A 1 152 ? -16.346 -10.898 13.197 1.00 93.88 152 MET A CA 1
ATOM 1257 C C . MET A 1 152 ? -17.670 -10.135 13.196 1.00 93.88 152 MET A C 1
ATOM 1259 O O . MET A 1 152 ? -17.979 -9.394 12.262 1.00 93.88 152 MET A O 1
ATOM 1263 N N . ASP A 1 153 ? -18.389 -10.253 14.304 1.00 95.75 153 ASP A N 1
ATOM 1264 C CA . ASP A 1 153 ? -19.415 -9.298 14.708 1.00 95.75 153 ASP A CA 1
ATOM 1265 C C . ASP A 1 153 ? -18.777 -8.288 15.667 1.00 95.75 153 ASP A C 1
ATOM 1267 O O . ASP A 1 153 ? -18.057 -8.670 16.596 1.00 95.75 153 ASP A O 1
ATOM 1271 N N . ILE A 1 154 ? -19.005 -6.994 15.437 1.00 95.69 154 ILE A N 1
ATOM 1272 C CA . ILE A 1 154 ? -18.343 -5.924 16.188 1.00 95.69 154 ILE A CA 1
ATOM 1273 C C . ILE A 1 154 ? -19.291 -4.769 16.500 1.00 95.69 154 ILE A C 1
ATOM 1275 O O . ILE A 1 154 ? -20.073 -4.330 15.654 1.00 95.69 154 ILE A O 1
ATOM 1279 N N . GLU A 1 155 ? -19.162 -4.248 17.718 1.00 96.88 155 GLU A N 1
ATOM 1280 C CA . GLU A 1 155 ? -19.727 -2.969 18.136 1.00 96.88 155 GLU A CA 1
ATOM 1281 C C . GLU A 1 155 ? -18.617 -2.117 18.743 1.00 96.88 155 GLU A C 1
ATOM 1283 O O . GLU A 1 155 ? -17.942 -2.539 19.688 1.00 96.88 155 GLU A O 1
ATOM 1288 N N . ALA A 1 156 ? -18.414 -0.916 18.212 1.00 96.19 156 ALA A N 1
ATOM 1289 C CA . ALA A 1 156 ? -17.404 0.012 18.689 1.00 96.19 156 ALA A CA 1
ATOM 1290 C C . ALA A 1 156 ? -17.893 1.460 18.581 1.00 96.19 156 ALA A C 1
ATOM 1292 O O . ALA A 1 156 ? -18.586 1.830 17.636 1.00 96.19 156 ALA A O 1
ATOM 1293 N N . ILE A 1 157 ? -17.512 2.286 19.553 1.00 96.69 157 ILE A N 1
ATOM 1294 C CA . ILE A 1 157 ? -17.878 3.708 19.611 1.00 96.69 157 ILE A CA 1
ATOM 1295 C C . ILE A 1 157 ? -16.610 4.536 19.457 1.00 96.69 157 ILE A C 1
ATOM 1297 O O . ILE A 1 157 ? -15.629 4.270 20.153 1.00 96.69 157 ILE A O 1
ATOM 1301 N N . ARG A 1 158 ? -16.611 5.531 18.570 1.00 95.69 158 ARG A N 1
ATOM 1302 C CA . ARG A 1 158 ? -15.459 6.411 18.339 1.00 95.69 158 ARG A CA 1
ATOM 1303 C C . ARG A 1 158 ? -14.968 7.025 19.656 1.00 95.69 158 ARG A C 1
ATOM 1305 O O . ARG A 1 158 ? -15.766 7.468 20.480 1.00 95.69 158 ARG A O 1
ATOM 1312 N N . LYS A 1 159 ? -13.648 7.061 19.869 1.00 95.69 159 LYS A N 1
ATOM 1313 C CA . LYS A 1 159 ? -13.061 7.795 21.004 1.00 95.69 159 LYS A CA 1
ATOM 1314 C C . LYS A 1 159 ? -13.231 9.294 20.771 1.00 95.69 159 LYS A C 1
ATOM 1316 O O . LYS A 1 159 ? -13.052 9.757 19.651 1.00 95.69 159 LYS A O 1
ATOM 1321 N N . GLU A 1 160 ? -13.496 10.070 21.817 1.00 92.88 160 GLU A N 1
ATOM 1322 C CA . GLU A 1 160 ? -13.710 11.524 21.692 1.00 92.88 160 GLU A CA 1
ATOM 1323 C C . GLU A 1 160 ? -12.552 12.245 20.982 1.00 92.88 160 GLU A C 1
ATOM 1325 O O . GLU A 1 160 ? -12.777 13.151 20.182 1.00 92.88 160 GLU A O 1
ATOM 1330 N N . SER A 1 161 ? -11.319 11.782 21.203 1.00 91.56 161 SER A N 1
ATOM 1331 C CA . SER A 1 161 ? -10.098 12.309 20.583 1.00 91.56 161 SER A CA 1
ATOM 1332 C C . SER A 1 161 ? -9.896 11.926 19.112 1.00 91.56 161 SER A C 1
ATOM 1334 O O . SER A 1 161 ? -8.974 12.431 18.477 1.00 91.56 161 SER A O 1
ATOM 1336 N N . THR A 1 162 ? -10.710 11.027 18.558 1.00 93.88 162 THR A N 1
ATOM 1337 C CA . THR A 1 162 ? -10.557 10.529 17.183 1.00 93.88 162 THR A CA 1
ATOM 1338 C C . THR A 1 162 ? -11.301 11.415 16.199 1.00 93.88 162 THR A C 1
ATOM 1340 O O . THR A 1 162 ? -12.496 11.641 16.344 1.00 93.88 162 THR A O 1
ATOM 1343 N N . TYR A 1 163 ? -10.642 11.861 15.140 1.00 91.12 163 TYR A N 1
ATOM 1344 C CA . TYR A 1 163 ? -11.273 12.536 14.013 1.00 91.12 163 TYR A CA 1
ATOM 1345 C C . TYR A 1 163 ? -11.872 11.519 13.027 1.00 91.12 163 TYR A C 1
ATOM 1347 O O . TYR A 1 163 ? -11.167 10.643 12.541 1.00 91.12 163 TYR A O 1
ATOM 1355 N N . ALA A 1 164 ? -13.165 11.629 12.712 1.00 88.94 164 ALA A N 1
ATOM 1356 C CA . ALA A 1 164 ? -13.838 10.747 11.744 1.00 88.94 164 ALA A CA 1
ATOM 1357 C C . ALA A 1 164 ? -14.931 11.467 10.926 1.00 88.94 164 ALA A C 1
ATOM 1359 O O . ALA A 1 164 ? -15.910 10.858 10.500 1.00 88.94 164 ALA A O 1
ATOM 1360 N N . LYS A 1 165 ? -14.804 12.787 10.725 1.00 86.44 165 LYS A N 1
ATOM 1361 C CA . LYS A 1 165 ? -15.795 13.581 9.971 1.00 86.44 165 LYS A CA 1
ATOM 1362 C 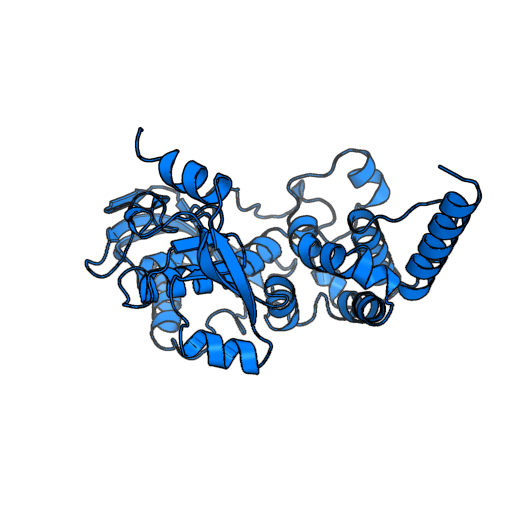C . LYS A 1 165 ? -15.804 13.213 8.478 1.00 86.44 165 LYS A C 1
ATOM 1364 O O . LYS A 1 165 ? -14.849 12.622 7.978 1.00 86.44 165 LYS A O 1
ATOM 1369 N N . LYS A 1 166 ? -16.857 13.603 7.744 1.00 82.19 166 LYS A N 1
ATOM 1370 C CA . LYS A 1 166 ? -16.948 13.449 6.275 1.00 82.19 166 LYS A CA 1
ATOM 1371 C C . LYS A 1 166 ? -15.653 13.951 5.614 1.00 82.19 166 LYS A C 1
ATOM 1373 O O . LYS A 1 166 ? -15.242 15.079 5.857 1.00 82.19 166 LYS A O 1
ATOM 1378 N N . GLY A 1 167 ? -15.016 13.105 4.802 1.00 78.69 167 GLY A N 1
ATOM 1379 C CA . GLY A 1 167 ? -13.725 13.403 4.163 1.00 78.69 167 GLY A CA 1
ATOM 1380 C C . GLY A 1 167 ? -12.483 12.873 4.896 1.00 78.69 167 GLY A C 1
ATOM 1381 O O . GLY A 1 167 ? -11.415 12.855 4.287 1.00 78.69 167 GLY A O 1
ATOM 1382 N N . SER A 1 168 ? -12.618 12.391 6.138 1.00 86.56 168 SER A N 1
ATOM 1383 C CA . SER A 1 168 ? -11.591 11.630 6.874 1.00 86.56 168 SER A CA 1
ATOM 1384 C C . SER A 1 168 ? -11.388 10.235 6.290 1.00 86.56 1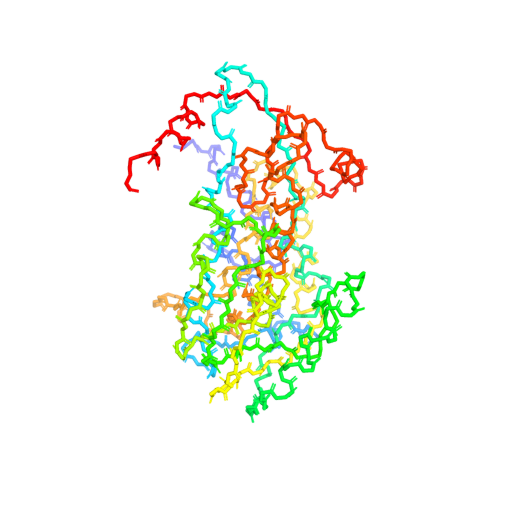68 SER A C 1
ATOM 1386 O O . SER A 1 168 ? -12.337 9.632 5.772 1.00 86.56 168 SER A O 1
ATOM 1388 N N . MET A 1 169 ? -10.195 9.661 6.479 1.00 86.50 169 MET A N 1
ATOM 1389 C CA . MET A 1 169 ? -9.965 8.238 6.229 1.00 86.50 169 MET A CA 1
ATOM 1390 C C . MET A 1 169 ? -10.881 7.355 7.095 1.00 86.50 169 MET A C 1
ATOM 1392 O O . MET A 1 169 ? -11.390 6.350 6.614 1.00 86.50 169 MET A O 1
ATOM 1396 N N . LEU A 1 170 ? -11.177 7.738 8.340 1.00 88.12 170 LEU A N 1
ATOM 1397 C CA . LEU A 1 170 ? -12.049 6.972 9.241 1.00 88.12 170 LEU A CA 1
ATOM 1398 C C . LEU A 1 170 ? -13.550 7.241 9.041 1.00 88.12 170 LEU A C 1
ATOM 1400 O O . LEU A 1 170 ? -14.366 6.641 9.739 1.00 88.12 170 LEU A O 1
ATOM 1404 N N . SER A 1 171 ? -13.931 8.095 8.084 1.00 86.06 171 SER A N 1
ATOM 1405 C CA . SER A 1 171 ? -15.331 8.504 7.879 1.00 86.06 171 SER A CA 1
ATOM 1406 C C . SER A 1 171 ? -16.291 7.338 7.628 1.00 86.06 171 SER A C 1
ATOM 1408 O O . SER A 1 171 ? -17.429 7.376 8.086 1.00 86.06 171 SER A O 1
ATOM 1410 N N . LEU A 1 172 ? -15.832 6.269 6.968 1.00 81.81 172 LEU A N 1
ATOM 1411 C CA . LEU A 1 172 ? -16.659 5.091 6.681 1.00 81.81 172 LEU A CA 1
ATOM 1412 C C . LEU A 1 172 ? -16.917 4.180 7.894 1.00 81.81 172 LEU A C 1
ATOM 1414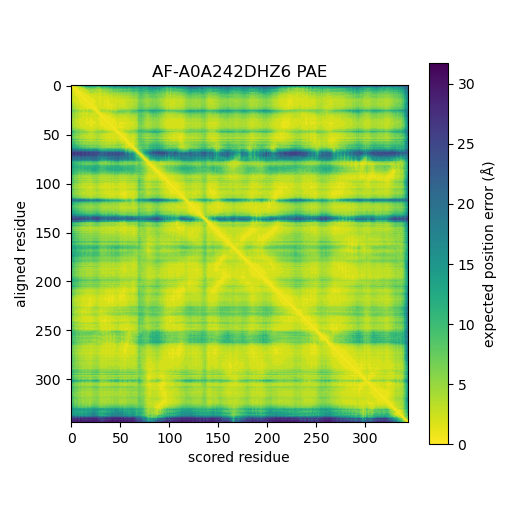 O O . LEU A 1 172 ? -17.745 3.274 7.794 1.00 81.81 172 LEU A O 1
ATOM 1418 N N . TYR A 1 173 ? -16.246 4.413 9.025 1.00 84.38 173 TYR A N 1
ATOM 1419 C CA . TYR A 1 173 ? -16.556 3.750 10.296 1.00 84.38 173 TYR A CA 1
ATOM 1420 C C . TYR A 1 173 ? -17.560 4.548 11.152 1.00 84.38 173 TYR A C 1
ATOM 1422 O O . TYR A 1 173 ? -18.223 3.955 11.999 1.00 84.38 173 TYR A O 1
ATOM 1430 N N . GLY A 1 174 ? -17.724 5.852 10.890 1.00 85.50 174 GLY A N 1
ATOM 1431 C CA . GLY A 1 174 ? -18.696 6.720 11.564 1.00 85.50 174 GLY A CA 1
ATOM 1432 C C . GLY A 1 174 ? -18.437 6.927 13.062 1.00 85.50 174 GLY A C 1
ATOM 1433 O O . GLY A 1 174 ? -17.375 6.611 13.582 1.00 85.50 174 GLY A O 1
ATOM 1434 N N . ASP A 1 175 ? -19.417 7.477 13.783 1.00 90.44 175 ASP A N 1
ATOM 1435 C CA . ASP A 1 175 ? -19.333 7.612 15.249 1.00 90.44 175 ASP A CA 1
ATOM 1436 C C . ASP A 1 175 ? -19.572 6.279 15.976 1.00 90.44 175 ASP A C 1
ATOM 1438 O O . ASP A 1 175 ? -19.016 6.031 17.049 1.00 90.44 175 ASP A O 1
ATOM 1442 N N . VAL A 1 176 ? -20.389 5.412 15.375 1.00 92.25 176 VAL A N 1
ATOM 1443 C CA . VAL A 1 176 ? -20.736 4.088 15.886 1.00 92.25 176 VAL A CA 1
ATOM 1444 C C . VAL A 1 176 ? -20.535 3.073 14.771 1.00 92.25 176 VAL A C 1
ATOM 1446 O O . VAL A 1 176 ? -21.242 3.090 13.764 1.00 92.25 176 VAL A O 1
ATOM 1449 N N . LEU A 1 177 ? -19.597 2.156 14.985 1.00 92.12 177 LEU A N 1
ATOM 1450 C CA . LEU A 1 177 ? -19.408 0.987 14.143 1.00 92.12 177 LEU A CA 1
ATOM 1451 C C . LEU A 1 177 ? -20.222 -0.164 14.732 1.00 92.12 177 LEU A C 1
ATOM 1453 O O . LEU A 1 177 ? -19.876 -0.680 15.791 1.00 92.12 177 LEU A O 1
ATOM 1457 N N . SER A 1 178 ? -21.276 -0.583 14.038 1.00 93.94 178 SER A N 1
ATOM 1458 C CA . SER A 1 178 ? -22.015 -1.811 14.338 1.00 93.94 178 SER A CA 1
ATOM 1459 C C . SER A 1 178 ? -22.132 -2.628 13.059 1.00 93.94 178 SER A C 1
ATOM 1461 O O . SER A 1 178 ? -22.721 -2.174 12.077 1.00 93.94 178 SER A O 1
ATOM 1463 N N . ALA A 1 179 ? -21.509 -3.803 13.036 1.00 91.00 179 ALA A N 1
ATOM 1464 C CA . ALA A 1 179 ? -21.478 -4.654 11.854 1.00 91.00 179 ALA A CA 1
ATOM 1465 C C . ALA A 1 179 ? -21.499 -6.134 12.238 1.00 91.00 179 ALA A C 1
ATOM 1467 O O . ALA A 1 179 ? -20.892 -6.539 13.230 1.00 91.00 179 ALA A O 1
ATOM 1468 N N . ARG A 1 180 ? -22.177 -6.936 11.413 1.00 91.94 180 ARG A N 1
ATOM 1469 C CA . ARG A 1 180 ? -22.153 -8.400 11.480 1.00 91.94 180 ARG A CA 1
ATOM 1470 C C . ARG A 1 180 ? -21.374 -8.967 10.304 1.00 91.94 180 ARG A C 1
ATOM 1472 O O . ARG A 1 180 ? -21.451 -8.409 9.211 1.00 91.94 180 ARG A O 1
ATOM 1479 N N . ASN A 1 181 ? -20.670 -10.075 10.523 1.00 89.19 181 ASN A N 1
ATOM 1480 C CA . ASN A 1 181 ? -19.836 -10.751 9.524 1.00 89.19 181 ASN A CA 1
ATOM 1481 C C . ASN A 1 181 ? -18.836 -9.820 8.813 1.00 89.19 181 ASN A C 1
ATOM 1483 O O . ASN A 1 181 ? -18.521 -10.009 7.639 1.00 89.19 181 ASN A O 1
ATOM 1487 N N . LEU A 1 182 ? -18.326 -8.809 9.517 1.00 90.00 182 LEU A N 1
ATOM 1488 C CA . LEU A 1 182 ? -17.328 -7.898 8.977 1.00 90.00 182 LEU A CA 1
ATOM 1489 C C . LEU A 1 182 ? -15.985 -8.623 8.874 1.00 90.00 182 LEU A C 1
ATOM 1491 O O . LEU A 1 182 ? -15.493 -9.159 9.866 1.00 90.00 182 LEU A O 1
ATOM 1495 N N . ILE A 1 183 ? -15.373 -8.607 7.691 1.00 90.62 183 ILE A N 1
ATOM 1496 C CA . ILE A 1 183 ? -14.042 -9.174 7.468 1.00 90.62 183 ILE A CA 1
ATOM 1497 C C . ILE A 1 183 ? -13.021 -8.044 7.454 1.00 90.62 183 ILE A C 1
ATOM 1499 O O . ILE A 1 183 ? -13.096 -7.156 6.612 1.00 90.62 183 ILE A O 1
ATOM 1503 N N . LEU A 1 184 ? -12.042 -8.088 8.355 1.00 91.00 184 LEU A N 1
ATOM 1504 C CA . LEU A 1 184 ? -10.963 -7.100 8.423 1.00 91.00 184 LEU A CA 1
ATOM 1505 C C . LEU A 1 184 ? -9.602 -7.776 8.459 1.00 91.00 184 LEU A C 1
ATOM 1507 O O . LEU A 1 184 ? -9.434 -8.829 9.074 1.00 91.00 184 LEU A O 1
ATOM 1511 N N . SER A 1 185 ? -8.602 -7.139 7.849 1.00 91.81 185 SER A N 1
ATOM 1512 C CA . SER A 1 185 ? -7.212 -7.501 8.134 1.00 91.81 185 SER A CA 1
ATOM 1513 C C . SER A 1 185 ? -6.826 -7.078 9.555 1.00 91.81 185 SER A C 1
ATOM 1515 O O . SER A 1 185 ? -7.414 -6.150 10.114 1.00 91.81 185 SER A O 1
ATOM 1517 N N . GLU A 1 186 ? -5.806 -7.709 10.136 1.00 90.31 186 GLU A N 1
ATOM 1518 C CA . GLU A 1 186 ? -5.362 -7.377 11.498 1.00 90.31 186 GLU A CA 1
ATOM 1519 C C . GLU A 1 186 ? -4.912 -5.917 11.664 1.00 90.31 186 GLU A C 1
ATOM 1521 O O . GLU A 1 186 ? -5.016 -5.368 12.755 1.00 90.31 186 GLU A O 1
ATOM 1526 N N . ILE A 1 187 ? -4.454 -5.275 10.584 1.00 90.94 187 ILE A N 1
ATOM 1527 C CA . ILE A 1 187 ? -4.084 -3.853 10.582 1.00 90.94 187 ILE A CA 1
ATOM 1528 C C . ILE A 1 187 ? -5.326 -2.987 10.803 1.00 90.94 187 ILE A C 1
ATOM 1530 O O . ILE A 1 187 ? -5.316 -2.072 11.622 1.00 90.94 187 ILE A O 1
ATOM 1534 N N . GLU A 1 188 ? -6.411 -3.307 10.102 1.00 89.44 188 GLU A N 1
ATOM 1535 C CA . GLU A 1 188 ? -7.666 -2.559 10.189 1.00 89.44 188 GLU A CA 1
ATOM 1536 C C . GLU A 1 188 ? -8.353 -2.773 11.528 1.00 89.44 188 GLU A C 1
ATOM 1538 O O . GLU A 1 188 ? -8.834 -1.824 12.145 1.00 89.44 188 GLU A O 1
ATOM 1543 N N . LEU A 1 189 ? -8.323 -4.009 12.027 1.00 91.81 189 LEU A N 1
ATOM 1544 C CA . LEU A 1 189 ? -8.806 -4.287 13.368 1.00 91.81 189 LEU A CA 1
ATOM 1545 C C . LEU A 1 189 ? -8.002 -3.498 14.409 1.00 91.81 189 LEU A C 1
ATOM 1547 O O . LEU A 1 189 ? -8.598 -2.864 15.277 1.00 91.81 189 LEU A O 1
ATOM 1551 N N . LYS A 1 190 ? -6.668 -3.446 14.296 1.00 91.50 190 LYS A N 1
ATOM 1552 C CA . LYS A 1 190 ? -5.841 -2.643 15.209 1.00 91.50 190 LYS A CA 1
ATOM 1553 C C . LYS A 1 190 ? -6.216 -1.160 15.165 1.00 91.50 190 LYS A C 1
ATOM 1555 O O . LYS A 1 190 ? -6.308 -0.533 16.217 1.00 91.50 190 LYS A O 1
ATOM 1560 N N . LEU A 1 191 ? -6.453 -0.596 13.981 1.00 90.56 191 LEU A N 1
ATOM 1561 C CA . LEU A 1 191 ? -6.898 0.794 13.842 1.00 90.56 191 LEU A CA 1
ATOM 1562 C C . LEU A 1 191 ? -8.219 1.047 14.579 1.00 90.56 191 LEU A C 1
ATOM 1564 O O . LEU A 1 191 ? -8.340 2.052 15.278 1.00 90.56 191 LEU A O 1
ATOM 1568 N N . ILE A 1 192 ? -9.174 0.115 14.505 1.00 92.31 192 ILE A N 1
ATOM 1569 C CA . ILE A 1 192 ? -10.415 0.202 15.288 1.00 92.31 192 ILE A CA 1
ATOM 1570 C C . ILE A 1 192 ? -10.102 0.191 16.787 1.00 92.31 192 ILE A C 1
ATOM 1572 O O . ILE A 1 192 ? -10.588 1.054 17.504 1.00 92.31 192 ILE A O 1
ATOM 1576 N N . PHE A 1 193 ? -9.247 -0.706 17.279 1.00 93.19 193 PHE A N 1
ATOM 1577 C CA . PHE A 1 193 ? -8.861 -0.731 18.700 1.00 93.19 193 PHE A CA 1
ATOM 1578 C C . PHE A 1 193 ? -8.137 0.552 19.159 1.00 93.19 193 PHE A C 1
ATOM 1580 O O . PHE A 1 193 ? -8.275 0.996 20.308 1.00 93.19 193 PHE A O 1
ATOM 1587 N N . ASP A 1 194 ? -7.362 1.174 18.273 1.00 91.88 194 ASP A N 1
ATOM 1588 C CA . ASP A 1 194 ? -6.630 2.406 18.563 1.00 91.88 194 ASP A CA 1
ATOM 1589 C C . ASP A 1 194 ? -7.547 3.636 18.616 1.00 91.88 194 ASP A C 1
ATOM 1591 O O . ASP A 1 194 ? -7.353 4.488 19.485 1.00 91.88 194 ASP A O 1
ATOM 1595 N N . PHE A 1 195 ? -8.570 3.708 17.763 1.00 93.38 195 PHE A N 1
ATOM 1596 C CA . PHE A 1 195 ? -9.395 4.911 17.567 1.00 93.38 195 PHE A CA 1
ATOM 1597 C C . PHE A 1 195 ? -10.858 4.774 18.033 1.00 93.38 195 PHE A C 1
ATOM 1599 O O . PHE A 1 195 ? -11.585 5.758 18.161 1.00 93.38 195 PHE A O 1
ATOM 1606 N N . TYR A 1 196 ? -11.296 3.563 18.367 1.00 94.81 196 TYR A N 1
ATOM 1607 C CA . TYR A 1 196 ? -12.641 3.265 18.850 1.00 94.81 196 TYR A CA 1
ATOM 1608 C C . TYR A 1 196 ? -12.578 2.471 20.158 1.00 94.81 196 TYR A C 1
ATOM 1610 O O . TYR A 1 196 ? -11.656 1.703 20.430 1.00 94.81 196 TYR A O 1
ATOM 1618 N N . ASN A 1 197 ? -13.583 2.676 20.996 1.00 96.00 197 ASN A N 1
ATOM 1619 C CA . ASN A 1 197 ? -13.865 1.880 22.176 1.00 96.00 197 ASN A CA 1
ATOM 1620 C C . ASN A 1 197 ? -14.708 0.676 21.752 1.00 96.00 197 ASN A C 1
ATOM 1622 O O . ASN A 1 197 ? -15.925 0.797 21.598 1.00 96.00 197 ASN A O 1
ATOM 1626 N N . VAL A 1 198 ? -14.061 -0.473 21.560 1.00 95.75 198 VAL A N 1
ATOM 1627 C CA . VAL A 1 198 ? -14.733 -1.737 21.230 1.00 95.75 198 VAL A CA 1
ATOM 1628 C C . VAL A 1 198 ? -15.569 -2.192 22.430 1.00 95.75 198 VAL A C 1
ATOM 1630 O O . VAL A 1 198 ? -15.045 -2.375 23.527 1.00 95.75 198 VAL A O 1
ATOM 1633 N N . LYS A 1 199 ? -16.881 -2.327 22.228 1.00 96.19 199 LYS A N 1
ATOM 1634 C CA . LYS A 1 199 ? -17.865 -2.754 23.235 1.00 96.19 199 LYS A CA 1
ATOM 1635 C C . LYS A 1 199 ? -18.182 -4.237 23.126 1.00 96.19 199 LYS A C 1
ATOM 1637 O O . LYS A 1 199 ? -18.332 -4.902 24.146 1.00 96.19 199 LYS A O 1
ATOM 1642 N N . LYS A 1 200 ? -18.246 -4.747 21.896 1.00 95.50 200 LYS A N 1
ATOM 1643 C CA . LYS A 1 200 ? -18.487 -6.157 21.598 1.00 95.50 200 LYS A CA 1
ATOM 1644 C C . LYS A 1 200 ? -17.596 -6.597 20.446 1.00 95.50 200 LYS A C 1
ATOM 1646 O O . LYS A 1 200 ? -17.443 -5.865 19.471 1.00 95.50 200 LYS A O 1
ATOM 1651 N N . LEU A 1 201 ? -17.036 -7.795 20.568 1.00 96.56 201 LEU A N 1
ATOM 1652 C CA . LEU A 1 201 ? -16.296 -8.471 19.512 1.00 96.56 201 LEU A CA 1
ATOM 1653 C C . LEU A 1 201 ? -16.564 -9.973 19.604 1.00 96.56 201 LEU A C 1
ATOM 1655 O O . LEU A 1 201 ? -16.309 -10.579 20.643 1.00 96.56 201 LEU A O 1
ATOM 1659 N N . GLU A 1 202 ? -17.026 -10.575 18.517 1.00 96.69 202 GLU A N 1
ATOM 1660 C CA . GLU A 1 202 ? -17.204 -12.021 18.406 1.00 96.69 202 GLU A CA 1
ATOM 1661 C C . GLU A 1 202 ? -16.595 -12.517 17.096 1.00 96.69 202 GLU A C 1
ATOM 1663 O O . GLU A 1 202 ? -17.000 -12.092 16.019 1.00 96.69 202 GLU A O 1
ATOM 1668 N N . VAL A 1 203 ? -15.606 -13.412 17.174 1.00 95.62 203 VAL A N 1
ATOM 1669 C CA . VAL A 1 203 ? -14.921 -13.946 15.989 1.00 95.62 203 VAL A CA 1
ATOM 1670 C C . VAL A 1 203 ? -15.702 -15.121 15.400 1.00 95.62 203 VAL A C 1
ATOM 1672 O O . VAL A 1 203 ? -15.797 -16.204 15.991 1.00 95.62 203 VAL A O 1
ATOM 1675 N N . THR A 1 204 ? -16.211 -14.938 14.185 1.00 93.00 204 THR A N 1
ATOM 1676 C CA . THR A 1 204 ? -17.027 -15.928 13.472 1.00 93.00 204 THR A CA 1
ATOM 1677 C C . THR A 1 204 ? -16.206 -16.776 12.502 1.00 93.00 204 THR A C 1
ATOM 1679 O O . THR A 1 204 ? -16.476 -17.973 12.400 1.00 93.00 204 THR A O 1
ATOM 1682 N N . ASP A 1 205 ? -15.124 -16.245 11.927 1.00 92.06 205 ASP A N 1
ATOM 1683 C CA . ASP A 1 205 ? -14.133 -17.003 11.145 1.00 92.06 205 ASP A CA 1
ATOM 1684 C C . ASP A 1 205 ? -12.759 -16.300 11.124 1.00 92.06 205 ASP A C 1
ATOM 1686 O O . ASP A 1 205 ? -12.607 -15.171 11.600 1.00 92.06 205 ASP A O 1
ATOM 1690 N N . GLY A 1 206 ? -11.729 -16.950 10.582 1.00 91.00 206 GLY A N 1
ATOM 1691 C CA . GLY A 1 206 ? -10.452 -16.299 10.331 1.00 91.00 206 GLY A CA 1
ATOM 1692 C C . GLY A 1 206 ? -9.537 -17.041 9.364 1.00 91.00 206 GLY A C 1
ATOM 1693 O O . GLY A 1 206 ? -9.470 -18.267 9.314 1.00 91.00 206 GLY A O 1
ATOM 1694 N N . HIS A 1 207 ? -8.769 -16.247 8.627 1.00 91.81 207 HIS A N 1
ATOM 1695 C CA . HIS A 1 207 ? -7.887 -16.673 7.553 1.00 91.81 207 HIS A CA 1
ATOM 1696 C C . HIS A 1 207 ? -6.468 -16.197 7.844 1.00 91.81 207 HIS A C 1
ATOM 1698 O O . HIS A 1 207 ? -6.212 -15.002 8.005 1.00 91.81 207 HIS A O 1
ATOM 1704 N N . MET A 1 208 ? -5.527 -17.135 7.914 1.00 93.62 208 MET A N 1
ATOM 1705 C CA . MET A 1 208 ? -4.155 -16.858 8.331 1.00 93.62 208 MET A CA 1
ATOM 1706 C C . MET A 1 208 ? -3.162 -17.243 7.236 1.00 93.62 208 MET A C 1
ATOM 1708 O O . MET A 1 208 ? -3.232 -18.328 6.663 1.00 93.62 208 MET A O 1
ATOM 1712 N N . PHE A 1 209 ? -2.174 -16.385 6.999 1.00 94.94 209 PHE A N 1
ATOM 1713 C CA . PHE A 1 209 ? -1.091 -16.626 6.044 1.00 94.94 209 PHE A CA 1
ATOM 1714 C C . PHE A 1 209 ? 0.246 -16.562 6.773 1.00 94.94 209 PHE A C 1
ATOM 1716 O O . PHE A 1 209 ? 0.482 -15.614 7.522 1.00 94.94 209 PHE A O 1
ATOM 1723 N N . ARG A 1 210 ? 1.157 -17.522 6.565 1.00 96.38 210 ARG A N 1
ATOM 1724 C CA . ARG A 1 210 ? 2.537 -17.346 7.058 1.00 96.38 210 ARG A CA 1
ATOM 1725 C C . ARG A 1 210 ? 3.196 -16.207 6.309 1.00 96.38 210 ARG A C 1
ATOM 1727 O O . ARG A 1 210 ? 3.018 -16.080 5.099 1.00 96.38 210 ARG A O 1
ATOM 1734 N N . THR A 1 211 ? 4.008 -15.434 7.001 1.00 97.00 211 THR A N 1
ATOM 1735 C CA . THR A 1 211 ? 4.752 -14.334 6.397 1.00 97.00 211 THR A CA 1
ATOM 1736 C C . THR A 1 211 ? 6.201 -14.737 6.112 1.00 97.00 211 THR A C 1
ATOM 1738 O O . THR A 1 211 ? 6.769 -15.626 6.755 1.00 97.00 211 THR A O 1
ATOM 1741 N N . ARG A 1 212 ? 6.822 -14.094 5.123 1.00 96.88 212 ARG A N 1
ATOM 1742 C CA . ARG A 1 212 ? 8.220 -14.311 4.734 1.00 96.88 212 ARG A CA 1
ATOM 1743 C C . ARG A 1 212 ? 8.889 -12.995 4.372 1.00 96.88 212 ARG A C 1
ATOM 1745 O O . ARG A 1 212 ? 8.263 -12.104 3.805 1.00 96.88 212 ARG A O 1
ATOM 1752 N N . LYS A 1 213 ? 10.178 -12.891 4.688 1.00 95.69 213 LYS A N 1
ATOM 1753 C CA . LYS A 1 213 ? 11.020 -11.754 4.307 1.00 95.69 213 LYS A CA 1
ATOM 1754 C C . LYS A 1 213 ? 11.713 -12.048 2.981 1.00 95.69 213 LYS A C 1
ATOM 1756 O O . LYS A 1 213 ? 12.162 -13.174 2.777 1.00 95.69 213 LYS A O 1
ATOM 1761 N N . GLY A 1 214 ? 11.823 -11.038 2.124 1.00 95.44 214 GLY A N 1
ATOM 1762 C CA . GLY A 1 214 ? 12.666 -11.099 0.929 1.00 95.44 214 GLY A CA 1
ATOM 1763 C C . GLY A 1 214 ? 12.088 -11.869 -0.262 1.00 95.44 214 GLY A C 1
ATOM 1764 O O . GLY A 1 214 ? 12.827 -12.297 -1.141 1.00 95.44 214 GLY A O 1
ATOM 1765 N N . MET A 1 215 ? 10.764 -12.061 -0.334 1.00 96.88 215 MET A N 1
ATOM 1766 C CA . MET A 1 215 ? 10.133 -12.751 -1.478 1.00 96.88 215 MET A CA 1
ATOM 1767 C C . MET A 1 215 ? 10.297 -12.014 -2.818 1.00 96.88 215 MET A C 1
ATOM 1769 O O . MET A 1 215 ? 10.156 -12.631 -3.871 1.00 96.88 215 MET A O 1
ATOM 1773 N N . LEU A 1 216 ? 10.582 -10.710 -2.777 1.00 97.25 216 LEU A N 1
ATOM 1774 C CA . LEU A 1 216 ? 10.719 -9.835 -3.944 1.00 97.25 216 LEU A CA 1
ATOM 1775 C C . LEU A 1 216 ? 12.156 -9.308 -4.126 1.00 97.25 216 LEU A C 1
ATOM 1777 O O . LEU A 1 216 ? 12.371 -8.426 -4.956 1.00 97.25 216 LEU A O 1
ATOM 1781 N N . ASP A 1 217 ? 13.138 -9.834 -3.385 1.00 97.31 217 ASP A N 1
ATOM 1782 C CA . ASP A 1 217 ? 14.515 -9.317 -3.394 1.00 97.31 217 ASP A CA 1
ATOM 1783 C C . ASP A 1 217 ? 15.164 -9.437 -4.780 1.00 97.31 217 ASP A C 1
ATOM 1785 O O . ASP A 1 217 ? 15.667 -8.447 -5.308 1.00 97.31 217 ASP A O 1
ATOM 1789 N N . ASP A 1 218 ? 15.063 -10.606 -5.424 1.00 97.06 218 ASP A N 1
ATOM 1790 C CA . ASP A 1 218 ? 15.588 -10.825 -6.782 1.00 97.06 218 ASP A CA 1
ATOM 1791 C C . ASP A 1 218 ? 14.927 -9.907 -7.823 1.00 97.06 218 ASP A C 1
ATOM 1793 O O . ASP A 1 218 ? 15.572 -9.437 -8.765 1.00 97.06 218 ASP A O 1
ATOM 1797 N N . TYR A 1 219 ? 13.625 -9.643 -7.660 1.00 97.44 219 TYR A N 1
ATOM 1798 C CA . TYR A 1 219 ? 12.890 -8.726 -8.527 1.00 97.44 219 TYR A CA 1
ATOM 1799 C C . TYR A 1 219 ? 13.465 -7.318 -8.392 1.00 97.44 219 TYR A C 1
ATOM 1801 O O . TYR A 1 219 ? 13.833 -6.686 -9.385 1.00 97.44 219 TYR A O 1
ATOM 1809 N N . PHE A 1 220 ? 13.596 -6.844 -7.157 1.00 97.19 220 PHE A N 1
ATOM 1810 C CA . PHE A 1 220 ? 14.086 -5.506 -6.887 1.00 97.19 220 PHE A CA 1
ATOM 1811 C C . PHE A 1 220 ? 15.551 -5.326 -7.276 1.00 97.19 220 PHE A C 1
ATOM 1813 O O . PHE A 1 220 ? 15.886 -4.301 -7.859 1.00 97.19 220 PHE A O 1
ATOM 1820 N N . GLN A 1 221 ? 16.396 -6.340 -7.083 1.00 95.75 221 GLN A N 1
ATOM 1821 C CA . GLN A 1 221 ? 17.790 -6.322 -7.530 1.00 95.75 221 GLN A CA 1
ATOM 1822 C C . GLN A 1 221 ? 17.917 -6.057 -9.039 1.00 95.75 221 GLN A C 1
ATOM 1824 O O . GLN A 1 221 ? 18.866 -5.410 -9.486 1.00 95.75 221 GLN A O 1
ATOM 1829 N N . ARG A 1 222 ? 16.974 -6.555 -9.848 1.00 95.62 222 ARG A N 1
ATOM 1830 C CA . ARG A 1 222 ? 16.962 -6.312 -11.297 1.00 95.62 222 ARG A CA 1
ATOM 1831 C C . ARG A 1 222 ? 16.326 -4.973 -11.658 1.00 95.62 222 ARG A C 1
ATOM 1833 O O . ARG A 1 222 ? 16.858 -4.273 -12.513 1.00 95.62 222 ARG A O 1
ATOM 1840 N N . VAL A 1 223 ? 15.225 -4.598 -11.007 1.00 95.81 223 VAL A N 1
ATOM 1841 C CA . VAL A 1 223 ? 14.531 -3.327 -11.283 1.00 95.81 223 VAL A CA 1
ATOM 1842 C C . VAL A 1 223 ? 15.352 -2.112 -10.846 1.00 95.81 223 VAL A C 1
ATOM 1844 O O . VAL A 1 223 ? 15.324 -1.096 -11.535 1.00 95.81 223 VAL A O 1
ATOM 1847 N N . ASP A 1 224 ? 16.124 -2.211 -9.764 1.00 95.12 224 ASP A N 1
ATOM 1848 C CA . ASP A 1 224 ? 16.943 -1.106 -9.246 1.00 95.12 224 ASP A CA 1
ATOM 1849 C C . ASP A 1 224 ? 18.026 -0.659 -10.229 1.00 95.12 224 ASP A C 1
ATOM 1851 O O . ASP A 1 224 ? 18.349 0.524 -10.273 1.00 95.12 224 ASP A O 1
ATOM 1855 N N . LYS A 1 225 ? 18.490 -1.549 -11.115 1.00 94.75 225 LYS A N 1
ATOM 1856 C CA . LYS A 1 225 ? 19.423 -1.201 -12.199 1.00 94.75 225 LYS A CA 1
ATOM 1857 C C . LYS A 1 225 ? 18.850 -0.164 -13.169 1.00 94.75 225 LYS A C 1
ATOM 1859 O O . LYS A 1 225 ? 19.598 0.571 -13.803 1.00 94.75 225 LYS A O 1
ATOM 1864 N N . LEU A 1 226 ? 17.521 -0.073 -13.288 1.00 93.81 226 LEU A N 1
ATOM 1865 C CA . LEU A 1 226 ? 16.864 0.939 -14.123 1.00 93.81 226 LEU A CA 1
ATOM 1866 C C . LEU A 1 226 ? 16.938 2.343 -13.508 1.00 93.81 226 LEU A C 1
ATOM 1868 O O . LEU A 1 226 ? 16.716 3.323 -14.220 1.00 93.81 226 LEU A O 1
ATOM 1872 N N . LYS A 1 227 ? 17.216 2.459 -12.202 1.00 91.25 227 LYS A N 1
ATOM 1873 C CA . LYS A 1 227 ? 17.324 3.748 -11.505 1.00 91.25 227 LYS A CA 1
ATOM 1874 C C . LYS A 1 227 ? 18.466 4.593 -12.054 1.00 91.25 227 LYS A C 1
ATOM 1876 O O . LYS A 1 227 ? 18.328 5.811 -12.131 1.00 91.25 227 LYS A O 1
ATOM 1881 N N . ASP A 1 228 ? 19.563 3.956 -12.440 1.00 89.62 228 ASP A N 1
ATOM 1882 C CA . ASP A 1 228 ? 20.793 4.654 -12.815 1.00 89.62 228 ASP A CA 1
ATOM 1883 C C . ASP A 1 228 ? 20.744 5.166 -14.264 1.00 89.62 228 ASP A C 1
ATOM 1885 O O . ASP A 1 228 ? 21.413 6.134 -14.625 1.00 89.62 228 ASP A O 1
ATOM 1889 N N . ILE A 1 229 ? 19.835 4.619 -15.073 1.00 91.25 229 ILE A N 1
ATOM 1890 C CA . ILE A 1 229 ? 19.663 4.967 -16.483 1.00 91.25 229 ILE A CA 1
ATOM 1891 C C . ILE A 1 229 ? 18.726 6.174 -16.614 1.00 91.25 229 ILE A C 1
ATOM 1893 O O . ILE A 1 229 ? 17.543 6.133 -16.260 1.00 91.25 229 ILE A O 1
ATOM 1897 N N . GLU A 1 230 ? 19.252 7.282 -17.139 1.00 90.75 230 GLU A N 1
ATOM 1898 C CA . GLU A 1 230 ? 18.534 8.560 -17.233 1.00 90.75 230 GLU A CA 1
ATOM 1899 C C . GLU A 1 230 ? 17.234 8.458 -18.045 1.00 90.75 230 GLU A C 1
ATOM 1901 O O . GLU A 1 230 ? 16.202 8.993 -17.630 1.00 90.75 230 GLU A O 1
ATOM 1906 N N . ALA A 1 231 ? 17.245 7.722 -19.159 1.00 89.81 231 ALA A N 1
ATOM 1907 C CA . ALA A 1 231 ? 16.067 7.560 -20.005 1.00 89.81 231 ALA A CA 1
ATOM 1908 C C . ALA A 1 231 ? 14.891 6.906 -19.255 1.00 89.81 231 ALA A C 1
ATOM 1910 O O . ALA A 1 231 ? 13.754 7.379 -19.353 1.00 89.81 231 ALA A O 1
ATOM 1911 N N . PHE A 1 232 ? 15.157 5.878 -18.437 1.00 89.62 232 PHE A N 1
ATOM 1912 C CA . PHE A 1 232 ? 14.125 5.198 -17.644 1.00 89.62 232 PHE A CA 1
ATOM 1913 C C . PHE A 1 232 ? 13.638 6.014 -16.442 1.00 89.62 232 PHE A C 1
ATOM 1915 O O . PHE A 1 232 ? 12.489 5.855 -16.008 1.00 89.62 232 PHE A O 1
ATOM 1922 N N . ARG A 1 233 ? 14.469 6.931 -15.929 1.00 85.56 233 ARG A N 1
ATOM 1923 C CA . ARG A 1 233 ? 14.038 7.947 -14.958 1.00 85.56 233 ARG A CA 1
ATOM 1924 C C . ARG A 1 233 ? 13.097 8.961 -15.606 1.00 85.56 233 ARG A C 1
ATOM 1926 O O . ARG A 1 233 ? 12.000 9.175 -15.087 1.00 85.56 233 ARG A O 1
ATOM 1933 N N . LYS A 1 234 ? 13.481 9.531 -16.755 1.00 86.94 234 LYS A N 1
ATOM 1934 C CA . LYS A 1 234 ? 12.691 10.543 -17.482 1.00 86.94 234 LYS A CA 1
ATOM 1935 C C . LYS A 1 234 ? 11.333 10.005 -17.930 1.00 86.94 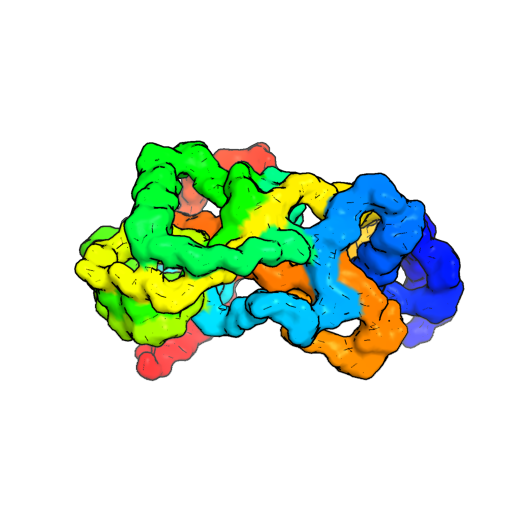234 LYS A C 1
ATOM 1937 O O . LYS A 1 234 ? 10.311 10.646 -17.699 1.00 86.94 234 LYS A O 1
ATOM 1942 N N . ASN A 1 235 ? 11.291 8.795 -18.491 1.00 85.44 235 ASN A N 1
ATOM 1943 C CA . ASN A 1 235 ? 10.038 8.179 -18.948 1.00 85.44 235 ASN A CA 1
ATOM 1944 C C . ASN A 1 235 ? 9.222 7.499 -17.822 1.00 85.44 235 ASN A C 1
ATOM 1946 O O . ASN A 1 235 ? 8.170 6.906 -18.078 1.00 85.44 235 ASN A O 1
ATOM 1950 N N . LYS A 1 236 ? 9.689 7.595 -16.567 1.00 90.50 236 LYS A N 1
ATOM 1951 C CA . LYS A 1 236 ? 9.050 7.051 -15.359 1.00 90.50 236 LYS A CA 1
ATOM 1952 C C . LYS A 1 236 ? 8.869 5.522 -15.360 1.00 90.50 236 LYS A C 1
ATOM 1954 O O . LYS A 1 236 ? 8.099 5.024 -14.539 1.00 90.50 236 LYS A O 1
ATOM 1959 N N . THR A 1 237 ? 9.558 4.760 -16.216 1.00 91.31 237 THR A N 1
ATOM 1960 C CA . THR A 1 237 ? 9.432 3.285 -16.277 1.00 91.31 237 THR A CA 1
ATOM 1961 C C . THR A 1 237 ? 9.783 2.648 -14.938 1.00 91.31 237 THR A C 1
ATOM 1963 O O . THR A 1 237 ? 8.980 1.895 -14.391 1.00 91.31 237 THR A O 1
ATOM 1966 N N . TYR A 1 238 ? 10.914 3.043 -14.349 1.00 92.69 238 TYR A N 1
ATOM 1967 C CA . TYR A 1 238 ? 11.351 2.565 -13.035 1.00 92.69 238 TYR A CA 1
ATOM 1968 C C . TYR A 1 238 ? 10.307 2.819 -11.929 1.00 92.69 238 TYR A C 1
ATOM 1970 O O . TYR A 1 238 ? 9.949 1.911 -11.174 1.00 92.69 238 TYR A O 1
ATOM 1978 N N . LYS A 1 239 ? 9.746 4.039 -11.877 1.00 91.81 239 LYS A N 1
ATOM 1979 C CA . LYS A 1 239 ? 8.681 4.402 -10.923 1.00 91.81 239 LYS A CA 1
ATOM 1980 C C . LYS A 1 239 ? 7.404 3.589 -11.163 1.00 91.81 239 LYS A C 1
ATOM 1982 O O . LYS A 1 239 ? 6.785 3.136 -10.207 1.00 91.81 239 LYS A O 1
ATOM 1987 N N . LYS A 1 240 ? 6.992 3.385 -12.416 1.00 93.06 240 LYS A N 1
ATOM 1988 C CA . LYS A 1 240 ? 5.777 2.616 -12.736 1.00 93.06 240 LYS A CA 1
ATOM 1989 C C . LYS A 1 240 ? 5.921 1.141 -12.358 1.00 93.06 240 LYS A C 1
ATOM 1991 O O . LYS A 1 240 ? 5.003 0.585 -11.765 1.00 93.06 240 LYS A O 1
ATOM 1996 N N . MET A 1 241 ? 7.071 0.528 -12.649 1.00 95.06 241 MET A N 1
ATOM 1997 C CA . MET A 1 241 ? 7.327 -0.880 -12.329 1.00 95.06 241 MET A CA 1
ATOM 1998 C C . MET A 1 241 ? 7.216 -1.150 -10.824 1.00 95.06 241 MET A C 1
ATOM 2000 O O . MET A 1 241 ? 6.486 -2.049 -10.415 1.00 95.06 241 MET A O 1
ATOM 2004 N N . ARG A 1 242 ? 7.863 -0.344 -9.971 1.00 93.19 242 ARG A N 1
ATOM 2005 C CA . ARG A 1 242 ? 7.780 -0.551 -8.511 1.00 93.19 242 ARG A CA 1
ATOM 2006 C C . ARG A 1 242 ? 6.382 -0.269 -7.945 1.00 93.19 242 ARG A C 1
ATOM 2008 O O . ARG A 1 242 ? 5.913 -1.026 -7.103 1.00 93.19 242 ARG A O 1
ATOM 2015 N N . ASN A 1 243 ? 5.719 0.802 -8.404 1.00 87.12 243 ASN A N 1
ATOM 2016 C CA . ASN A 1 243 ? 4.465 1.263 -7.805 1.00 87.12 243 ASN A CA 1
ATOM 2017 C C . ASN A 1 243 ? 3.316 0.313 -8.146 1.00 87.12 243 ASN A C 1
ATOM 2019 O O . ASN A 1 243 ? 2.437 0.100 -7.322 1.00 87.12 243 ASN A O 1
ATOM 2023 N N . ASN A 1 244 ? 3.344 -0.287 -9.336 1.00 89.12 244 ASN A N 1
ATOM 2024 C CA . ASN A 1 244 ? 2.268 -1.162 -9.792 1.00 89.12 244 ASN A CA 1
ATOM 2025 C C . ASN A 1 244 ? 2.435 -2.614 -9.325 1.00 89.12 244 ASN A C 1
ATOM 2027 O O . ASN A 1 244 ? 1.487 -3.388 -9.429 1.00 89.12 244 ASN A O 1
ATOM 2031 N N . LEU A 1 245 ? 3.615 -3.001 -8.828 1.00 94.62 245 LEU A N 1
ATOM 2032 C CA . LEU A 1 245 ? 3.938 -4.395 -8.521 1.00 94.62 245 LEU A CA 1
ATOM 2033 C C . LEU A 1 245 ? 2.969 -5.024 -7.514 1.00 94.62 245 LEU A C 1
ATOM 2035 O O . LEU A 1 245 ? 2.427 -6.094 -7.777 1.00 94.62 245 LEU A O 1
ATOM 2039 N N . TYR A 1 246 ? 2.729 -4.365 -6.376 1.00 91.81 246 TYR A N 1
ATOM 2040 C CA . TYR A 1 246 ? 1.859 -4.927 -5.340 1.00 91.81 246 TYR A CA 1
ATOM 2041 C C . TYR A 1 246 ? 0.414 -5.079 -5.843 1.00 91.81 246 TYR A C 1
ATOM 2043 O O . TYR A 1 246 ? -0.210 -6.105 -5.591 1.00 91.81 246 TYR A O 1
ATOM 2051 N N . GLY A 1 247 ? -0.079 -4.118 -6.636 1.00 89.81 247 GLY A N 1
ATOM 2052 C CA . GLY A 1 247 ? -1.400 -4.191 -7.265 1.00 89.81 247 GLY A CA 1
ATOM 2053 C C . GLY A 1 247 ? -1.503 -5.292 -8.325 1.00 89.81 247 GLY A C 1
ATOM 2054 O O . GLY A 1 247 ? -2.542 -5.931 -8.454 1.00 89.81 247 GLY A O 1
ATOM 2055 N N . GLN A 1 248 ? -0.421 -5.576 -9.056 1.00 91.81 248 GLN A N 1
ATOM 2056 C CA . GLN A 1 248 ? -0.363 -6.713 -9.983 1.00 91.81 248 GLN A CA 1
ATOM 2057 C C . GLN A 1 248 ? -0.373 -8.062 -9.264 1.00 91.81 248 GLN A C 1
ATOM 2059 O O . GLN A 1 248 ? -1.028 -8.991 -9.731 1.00 91.81 248 GLN A O 1
ATOM 2064 N N . ILE A 1 249 ? 0.342 -8.166 -8.143 1.00 93.19 249 ILE A N 1
ATOM 2065 C CA . ILE A 1 249 ? 0.329 -9.347 -7.271 1.00 93.19 249 ILE A CA 1
ATOM 2066 C C . ILE A 1 249 ? -1.071 -9.532 -6.668 1.00 93.19 249 ILE A C 1
ATOM 2068 O O . ILE A 1 249 ? -1.579 -10.645 -6.607 1.00 93.19 249 ILE A O 1
ATOM 2072 N N . GLY A 1 250 ? -1.737 -8.447 -6.274 1.00 90.56 250 GLY A N 1
ATOM 2073 C CA . GLY A 1 250 ? -3.078 -8.463 -5.688 1.00 90.56 250 GLY A CA 1
ATOM 2074 C C . GLY A 1 250 ? -4.247 -8.518 -6.673 1.00 90.56 250 GLY A C 1
ATOM 2075 O O . GLY A 1 250 ? -5.353 -8.152 -6.282 1.00 90.56 250 GLY A O 1
ATOM 2076 N N . LYS A 1 251 ? -4.029 -8.902 -7.937 1.00 87.44 251 LYS A N 1
ATOM 2077 C CA . LYS A 1 251 ? -5.053 -8.816 -8.991 1.00 87.44 251 LYS A CA 1
ATOM 2078 C C . LYS A 1 251 ? -6.289 -9.688 -8.699 1.00 87.44 251 LYS A C 1
ATOM 2080 O O . LYS A 1 251 ? -6.136 -10.823 -8.252 1.00 87.44 251 LYS A O 1
ATOM 2085 N N . LEU A 1 252 ? -7.474 -9.142 -9.014 1.00 80.81 252 LEU A N 1
ATOM 2086 C CA . LEU A 1 252 ? -8.812 -9.767 -8.916 1.00 80.81 252 LEU A CA 1
ATOM 2087 C C . LEU A 1 252 ? -8.958 -11.021 -9.757 1.00 80.81 252 LEU A C 1
ATOM 2089 O O . LEU A 1 252 ? -9.350 -12.070 -9.268 1.00 80.81 252 LEU A O 1
ATOM 2093 N N . GLU A 1 253 ? -8.594 -10.891 -11.018 1.00 84.38 253 GLU A N 1
ATOM 2094 C CA . GLU A 1 253 ? -8.876 -11.892 -12.025 1.00 84.38 253 GLU A CA 1
ATOM 2095 C C . GLU A 1 253 ? -7.856 -11.792 -13.154 1.00 84.38 253 GLU A C 1
ATOM 2097 O O . GLU A 1 253 ? -7.138 -10.793 -13.326 1.00 84.38 253 GLU A O 1
ATOM 2102 N N . LEU A 1 254 ? -7.804 -12.835 -13.968 1.00 84.00 254 LEU A N 1
ATOM 2103 C CA . LEU A 1 254 ? -7.016 -12.852 -15.186 1.00 84.00 254 LEU A CA 1
ATOM 2104 C C . LEU A 1 254 ? -7.948 -12.919 -16.385 1.00 84.00 254 LEU A C 1
ATOM 2106 O O . LEU A 1 254 ? -8.677 -13.887 -16.546 1.00 84.00 254 LEU A O 1
ATOM 2110 N N . GLY A 1 255 ? -7.854 -11.932 -17.277 1.00 84.25 255 GLY A N 1
ATOM 2111 C CA . GLY A 1 255 ? -8.405 -12.082 -18.622 1.00 84.25 255 GLY A CA 1
ATOM 2112 C C . GLY A 1 255 ? -7.675 -13.185 -19.400 1.00 84.25 255 GLY A C 1
ATOM 2113 O O . GLY A 1 255 ? -6.568 -13.592 -19.028 1.00 84.25 255 GLY A O 1
ATOM 2114 N N . ASP A 1 256 ? -8.253 -13.620 -20.518 1.00 86.06 256 ASP A N 1
ATOM 2115 C CA . ASP A 1 256 ? -7.816 -14.800 -21.284 1.00 86.06 256 ASP A CA 1
ATOM 2116 C C . ASP A 1 256 ? -6.326 -14.801 -21.645 1.00 86.06 256 ASP A C 1
ATOM 2118 O O . ASP A 1 256 ? -5.615 -15.795 -21.465 1.00 86.06 256 ASP A O 1
ATOM 2122 N N . TYR A 1 257 ? -5.808 -13.657 -22.102 1.00 83.69 257 TYR A N 1
ATOM 2123 C CA . TYR A 1 257 ? -4.381 -13.516 -22.396 1.00 83.69 257 TYR A CA 1
ATOM 2124 C C . TYR A 1 257 ? -3.514 -13.730 -21.144 1.00 83.69 257 TYR A C 1
ATOM 2126 O O . TYR A 1 257 ? -2.463 -14.372 -21.212 1.00 83.69 257 TYR A O 1
ATOM 2134 N N . GLY A 1 258 ? -3.965 -13.222 -19.995 1.00 82.75 258 GLY A N 1
ATOM 2135 C CA . GLY A 1 258 ? -3.313 -13.407 -18.702 1.00 82.75 258 GLY A CA 1
ATOM 2136 C C . GLY A 1 258 ? -3.297 -14.869 -18.274 1.00 82.75 258 GLY A C 1
ATOM 2137 O O . GLY A 1 258 ? -2.224 -15.377 -17.958 1.00 82.75 258 GLY A O 1
ATOM 2138 N N . LYS A 1 259 ? -4.435 -15.569 -18.364 1.00 85.19 259 LYS A N 1
ATOM 2139 C CA . LYS A 1 259 ? -4.526 -17.009 -18.061 1.00 85.19 259 LYS A CA 1
ATOM 2140 C C . LYS A 1 259 ? -3.567 -17.825 -18.943 1.00 85.19 259 LYS A C 1
ATOM 2142 O O . LYS A 1 259 ? -2.846 -18.685 -18.448 1.00 85.19 259 LYS A O 1
ATOM 2147 N N . LYS A 1 260 ? -3.447 -17.488 -20.234 1.00 84.88 260 LYS A N 1
ATOM 2148 C CA . LYS A 1 260 ? -2.548 -18.188 -21.174 1.00 84.88 260 LYS A CA 1
ATOM 2149 C C . LYS A 1 260 ? -1.058 -17.907 -20.951 1.00 84.88 260 LYS A C 1
ATOM 2151 O O . LYS A 1 260 ? -0.223 -18.797 -21.102 1.00 84.88 260 LYS A O 1
ATOM 2156 N N . VAL A 1 261 ? -0.688 -16.654 -20.684 1.00 82.56 261 VAL A N 1
ATOM 2157 C CA . VAL A 1 261 ? 0.722 -16.215 -20.708 1.00 82.56 261 VAL A CA 1
ATOM 2158 C C . VAL A 1 261 ? 1.320 -16.087 -19.309 1.00 82.56 261 VAL A C 1
ATOM 2160 O O . VAL A 1 261 ? 2.527 -16.296 -19.146 1.00 82.56 261 VAL A O 1
ATOM 2163 N N . PHE A 1 262 ? 0.502 -15.776 -18.310 1.00 85.31 262 PHE A N 1
ATOM 2164 C CA . PHE A 1 262 ? 0.918 -15.398 -16.963 1.00 85.31 262 PHE A CA 1
ATOM 2165 C C . PHE A 1 262 ? 0.315 -16.280 -15.856 1.00 85.31 262 PHE A C 1
ATOM 2167 O O . PHE A 1 262 ? 0.358 -15.893 -14.697 1.00 85.31 262 PHE A O 1
ATOM 2174 N N . SER A 1 263 ? -0.143 -17.495 -16.174 1.00 85.00 263 SER A N 1
ATOM 2175 C CA . SER A 1 263 ? -0.450 -18.508 -15.154 1.00 85.00 263 SER A CA 1
ATOM 2176 C C . SER A 1 263 ? 0.845 -19.071 -14.543 1.00 85.00 263 SER A C 1
ATOM 2178 O O . SER A 1 263 ? 1.503 -19.944 -15.111 1.00 85.00 263 SER A O 1
ATOM 2180 N N . PHE A 1 264 ? 1.282 -18.469 -13.436 1.00 88.88 264 PHE A N 1
ATOM 2181 C CA . PHE A 1 264 ? 2.409 -18.888 -12.592 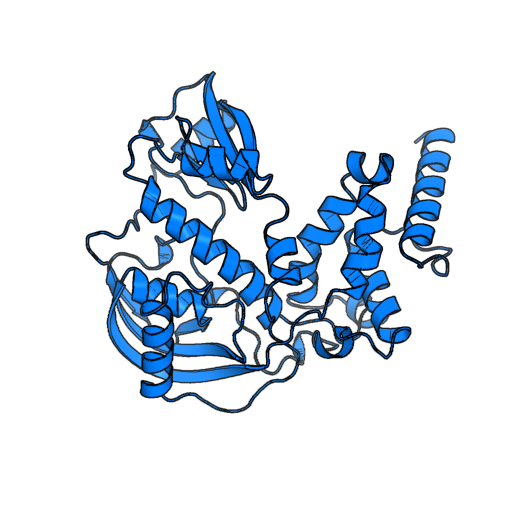1.00 88.88 264 PHE A CA 1
ATOM 2182 C C . PHE A 1 264 ? 2.270 -18.234 -11.201 1.00 88.88 264 PHE A C 1
ATOM 2184 O O . PHE A 1 264 ? 1.579 -17.220 -11.087 1.00 88.88 264 PHE A O 1
ATOM 2191 N N . PRO A 1 265 ? 2.867 -18.793 -10.130 1.00 91.50 265 PRO A N 1
ATOM 2192 C CA . PRO A 1 265 ? 2.420 -18.560 -8.758 1.00 91.50 265 PRO A CA 1
ATOM 2193 C C . PRO A 1 265 ? 2.880 -17.226 -8.154 1.00 91.50 265 PRO A C 1
ATOM 2195 O O . PRO A 1 265 ? 3.777 -17.180 -7.312 1.00 91.50 265 PRO A O 1
ATOM 2198 N N . ILE A 1 266 ? 2.247 -16.131 -8.580 1.00 92.62 266 ILE A N 1
ATOM 2199 C CA . ILE A 1 266 ? 2.556 -14.761 -8.139 1.00 92.62 266 ILE A CA 1
ATOM 2200 C C . ILE A 1 266 ? 1.363 -13.995 -7.583 1.00 92.62 266 ILE A C 1
ATOM 2202 O O . ILE A 1 266 ? 1.560 -12.901 -7.063 1.00 92.62 266 ILE A O 1
ATOM 2206 N N . TYR A 1 267 ? 0.146 -14.526 -7.690 1.00 93.50 267 TYR A N 1
ATOM 2207 C CA . TYR A 1 267 ? -1.050 -13.808 -7.265 1.00 93.50 267 TYR A CA 1
ATOM 2208 C C . TYR A 1 267 ? -1.284 -14.013 -5.775 1.00 93.50 267 TYR A C 1
ATOM 2210 O O . TYR A 1 267 ? -1.390 -15.145 -5.312 1.00 93.50 267 TYR A O 1
ATOM 2218 N N . ASN A 1 268 ? -1.321 -12.927 -5.008 1.00 93.88 268 ASN A N 1
ATOM 2219 C CA . ASN A 1 268 ? -1.465 -12.951 -3.559 1.00 93.88 268 ASN A CA 1
ATOM 2220 C C . ASN A 1 268 ? -2.080 -11.646 -3.046 1.00 93.88 268 ASN A C 1
ATOM 2222 O O . ASN A 1 268 ? -1.403 -10.642 -2.797 1.00 93.88 268 ASN A O 1
ATOM 2226 N N . ARG A 1 269 ? -3.398 -11.671 -2.847 1.00 90.50 269 ARG A N 1
ATOM 2227 C CA . ARG A 1 269 ? -4.135 -10.507 -2.356 1.00 90.50 269 ARG A CA 1
ATOM 2228 C C . ARG A 1 269 ? -3.874 -10.210 -0.881 1.00 90.50 269 ARG A C 1
ATOM 2230 O O . ARG A 1 269 ? -3.909 -9.043 -0.502 1.00 90.50 269 ARG A O 1
ATOM 2237 N N . ALA A 1 270 ? -3.535 -11.214 -0.069 1.00 92.44 270 ALA A N 1
ATOM 2238 C CA . ALA A 1 270 ? -3.125 -10.993 1.316 1.00 92.44 270 ALA A CA 1
ATOM 2239 C C . ALA A 1 270 ? -1.873 -10.104 1.383 1.00 92.44 270 ALA A C 1
ATOM 2241 O O . ALA A 1 270 ? -1.846 -9.141 2.149 1.00 92.44 270 ALA A O 1
ATOM 2242 N N . LEU A 1 271 ? -0.882 -10.357 0.517 1.00 94.12 271 LEU A N 1
ATOM 2243 C CA . LEU A 1 271 ? 0.309 -9.515 0.388 1.00 94.12 271 LEU A CA 1
ATOM 2244 C C . LEU A 1 271 ? -0.033 -8.092 -0.021 1.00 94.12 271 LEU A C 1
ATOM 2246 O O . LEU A 1 271 ? 0.384 -7.151 0.653 1.00 94.12 271 LEU A O 1
ATOM 2250 N N . SER A 1 272 ? -0.808 -7.928 -1.094 1.00 92.38 272 SER A N 1
ATOM 2251 C CA . SER A 1 272 ? -1.226 -6.600 -1.553 1.00 92.38 272 SER A CA 1
ATOM 2252 C C . SER A 1 272 ? -1.987 -5.834 -0.466 1.00 92.38 272 SER A C 1
ATOM 2254 O O . SER A 1 272 ? -1.765 -4.638 -0.283 1.00 92.38 272 SER A O 1
ATOM 2256 N N . SER A 1 273 ? -2.859 -6.525 0.273 1.00 90.88 273 SER A N 1
ATOM 2257 C CA . SER A 1 273 ? -3.632 -5.950 1.374 1.00 90.88 273 SER A CA 1
ATOM 2258 C C . SER A 1 273 ? -2.733 -5.494 2.523 1.00 90.88 273 SER A C 1
ATOM 2260 O O . SER A 1 273 ? -2.869 -4.358 2.969 1.00 90.88 273 SER A O 1
ATOM 2262 N N . MET A 1 274 ? -1.752 -6.307 2.938 1.00 93.00 274 MET A N 1
ATOM 2263 C CA . MET A 1 274 ? -0.793 -5.911 3.977 1.00 93.00 274 MET A CA 1
ATOM 2264 C C . MET A 1 274 ? 0.065 -4.718 3.537 1.00 93.00 274 MET A C 1
ATOM 2266 O O . MET A 1 274 ? 0.220 -3.773 4.305 1.00 93.00 274 MET A O 1
ATOM 2270 N N . VAL A 1 275 ? 0.596 -4.725 2.307 1.00 92.44 275 VAL A N 1
ATOM 2271 C CA . VAL A 1 275 ? 1.431 -3.624 1.788 1.00 92.44 275 VAL A CA 1
ATOM 2272 C C . VAL A 1 275 ? 0.674 -2.299 1.825 1.00 92.44 275 VAL A C 1
ATOM 2274 O O . VAL A 1 275 ? 1.204 -1.295 2.300 1.00 92.44 275 VAL A O 1
ATOM 2277 N N . ALA A 1 276 ? -0.573 -2.299 1.356 1.00 89.38 276 ALA A N 1
ATOM 2278 C CA . ALA A 1 276 ? -1.405 -1.109 1.388 1.00 89.38 276 ALA A CA 1
ATOM 2279 C C . ALA A 1 276 ? -1.830 -0.747 2.824 1.00 89.38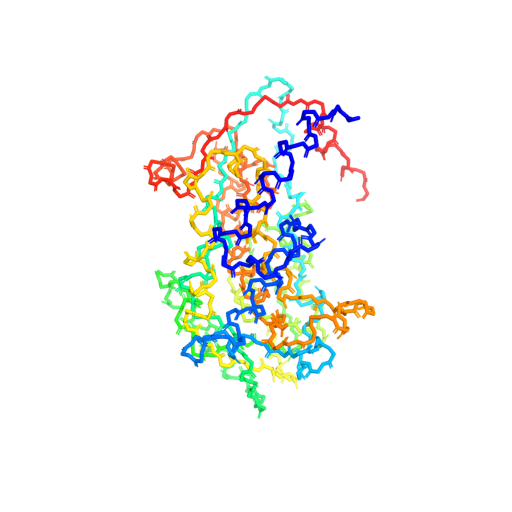 276 ALA A C 1
ATOM 2281 O O . ALA A 1 276 ? -1.747 0.419 3.199 1.00 89.38 276 ALA A O 1
ATOM 2282 N N . GLY A 1 277 ? -2.210 -1.729 3.647 1.00 89.88 277 GLY A N 1
ATOM 2283 C CA . GLY A 1 277 ? -2.635 -1.534 5.036 1.00 89.88 277 GLY A CA 1
ATOM 2284 C C . GLY A 1 277 ? -1.567 -0.886 5.909 1.00 89.88 277 GLY A C 1
ATOM 2285 O O . GLY A 1 277 ? -1.860 0.083 6.602 1.00 89.88 277 GLY A O 1
ATOM 2286 N N . VAL A 1 278 ? -0.313 -1.345 5.824 1.00 91.25 278 VAL A N 1
ATOM 2287 C CA . VAL A 1 278 ? 0.801 -0.772 6.601 1.00 91.25 278 VAL A CA 1
ATOM 2288 C C . VAL A 1 278 ? 0.970 0.716 6.296 1.00 91.25 278 VAL A C 1
ATOM 2290 O O . VAL A 1 278 ? 1.163 1.519 7.206 1.00 91.25 278 VAL A O 1
ATOM 2293 N N . PHE A 1 279 ? 0.884 1.099 5.020 1.00 89.50 279 PHE A N 1
ATOM 2294 C CA . PHE A 1 279 ? 1.006 2.502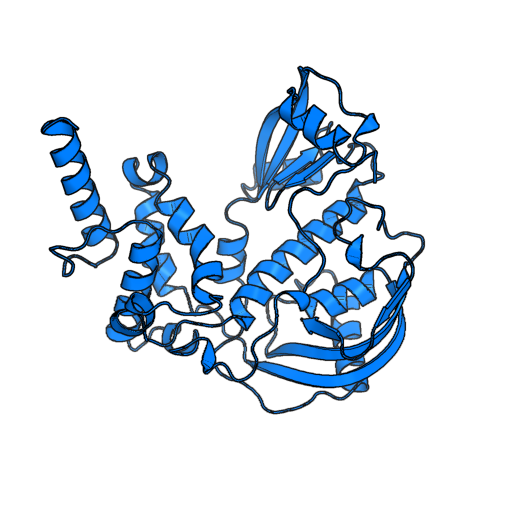 4.638 1.00 89.50 279 PHE A CA 1
ATOM 2295 C C . PHE A 1 279 ? -0.188 3.335 5.116 1.00 89.50 279 PHE A C 1
ATOM 2297 O O . PHE A 1 279 ? -0.019 4.461 5.575 1.00 89.50 279 PHE A O 1
ATOM 2304 N N . ARG A 1 280 ? -1.398 2.776 5.053 1.00 87.50 280 ARG A N 1
ATOM 2305 C CA . ARG A 1 280 ? -2.617 3.468 5.487 1.00 87.50 280 ARG A CA 1
ATOM 2306 C C . ARG A 1 280 ? -2.688 3.661 6.991 1.00 87.50 280 ARG A C 1
ATOM 2308 O O . ARG A 1 280 ? -3.094 4.734 7.413 1.00 87.50 280 ARG A O 1
ATOM 2315 N N . ASP A 1 281 ? -2.245 2.687 7.784 1.00 89.50 281 ASP A N 1
ATOM 2316 C CA . ASP A 1 281 ? -2.107 2.851 9.237 1.00 89.50 281 ASP A CA 1
ATOM 2317 C C . ASP A 1 281 ? -1.243 4.075 9.566 1.00 89.50 281 ASP A C 1
ATOM 2319 O O . ASP A 1 281 ? -1.625 4.910 10.385 1.00 89.50 281 ASP A O 1
ATOM 2323 N N . MET A 1 282 ? -0.128 4.243 8.851 1.00 89.44 282 MET A N 1
ATOM 2324 C CA . MET A 1 282 ? 0.724 5.422 8.984 1.00 89.44 282 MET A CA 1
ATOM 2325 C C . MET A 1 282 ? 0.002 6.716 8.568 1.00 89.44 282 MET A C 1
ATOM 2327 O O . MET A 1 282 ? 0.073 7.703 9.298 1.00 89.44 282 MET A O 1
ATOM 2331 N N . MET A 1 283 ? -0.721 6.722 7.441 1.00 90.38 283 MET A N 1
ATOM 2332 C CA . MET A 1 283 ? -1.470 7.904 6.981 1.00 90.38 283 MET A CA 1
ATOM 2333 C C . MET A 1 283 ? -2.572 8.320 7.959 1.00 90.38 283 MET A C 1
ATOM 2335 O O . MET A 1 283 ? -2.681 9.501 8.276 1.00 90.38 283 MET A O 1
ATOM 2339 N N . ILE A 1 284 ? -3.331 7.362 8.499 1.00 90.31 284 ILE A N 1
ATOM 2340 C CA . ILE A 1 284 ? -4.372 7.633 9.499 1.00 90.31 284 ILE A CA 1
ATOM 2341 C C . ILE A 1 284 ? -3.737 8.240 10.746 1.00 90.31 284 ILE A C 1
ATOM 2343 O O . ILE A 1 284 ? -4.224 9.237 11.258 1.00 90.31 284 ILE A O 1
ATOM 2347 N N . ARG A 1 285 ? -2.608 7.715 11.228 1.00 91.31 285 ARG A N 1
ATOM 2348 C CA . ARG A 1 285 ? -1.938 8.302 12.401 1.00 91.31 285 ARG A CA 1
ATOM 2349 C C . ARG A 1 285 ? -1.504 9.750 12.159 1.00 91.31 285 ARG A C 1
ATOM 2351 O O . ARG A 1 285 ? -1.649 10.569 13.064 1.00 91.31 285 ARG A O 1
ATOM 2358 N N . PHE A 1 286 ? -1.023 10.082 10.960 1.00 93.00 286 PHE A N 1
ATOM 2359 C CA . PHE A 1 286 ? -0.714 11.469 10.609 1.00 93.00 286 PHE A CA 1
ATOM 2360 C C . PHE A 1 286 ? -1.961 12.345 10.505 1.00 93.00 286 PHE A C 1
ATOM 2362 O O . PHE A 1 286 ? -1.942 13.459 11.021 1.00 93.00 286 PHE A O 1
ATOM 2369 N N . GLU A 1 287 ? -3.049 11.844 9.917 1.00 93.50 287 GLU A N 1
ATOM 2370 C CA . GLU A 1 287 ? -4.341 12.536 9.924 1.00 93.50 287 GLU A CA 1
ATOM 2371 C C . GLU A 1 287 ? -4.740 12.904 11.356 1.00 93.50 287 GLU A C 1
ATOM 2373 O O . GLU A 1 287 ? -4.921 14.076 11.676 1.00 93.50 287 GLU A O 1
ATOM 2378 N N . GLN A 1 288 ? -4.804 11.907 12.237 1.00 93.69 288 GLN A N 1
ATOM 2379 C CA . GLN A 1 288 ? -5.259 12.078 13.615 1.00 93.69 288 GLN A CA 1
ATOM 2380 C C . GLN A 1 288 ? -4.356 13.035 14.401 1.00 93.69 288 GLN A C 1
ATOM 2382 O O . GLN A 1 288 ? -4.843 13.833 15.197 1.00 93.69 288 GLN A O 1
ATOM 2387 N N . LYS A 1 289 ? -3.042 12.994 14.149 1.00 95.12 289 LYS A N 1
ATOM 2388 C CA . LYS A 1 289 ? -2.068 13.884 14.788 1.00 95.12 289 LYS A CA 1
ATOM 2389 C C . LYS A 1 289 ? -2.198 15.336 14.327 1.00 95.12 289 LYS A C 1
ATOM 2391 O O . LYS A 1 289 ? -2.019 16.241 15.139 1.00 95.12 289 LYS A O 1
ATOM 2396 N N . TYR A 1 290 ? -2.462 15.566 13.041 1.00 95.69 290 TYR A N 1
ATOM 2397 C CA . TYR A 1 290 ? -2.290 16.891 12.446 1.00 95.69 290 TYR A CA 1
ATOM 2398 C C . TYR A 1 290 ? -3.570 17.605 12.020 1.00 95.69 290 TYR A C 1
ATOM 2400 O O . TYR A 1 290 ? -3.518 18.814 11.784 1.00 95.69 290 TYR A O 1
ATOM 2408 N N . VAL A 1 291 ? -4.714 16.921 11.959 1.00 93.69 291 VAL A N 1
ATOM 2409 C CA . VAL A 1 291 ? -5.981 17.520 11.507 1.00 93.69 291 VAL A CA 1
ATOM 2410 C C . VAL A 1 291 ? -6.385 18.759 12.311 1.00 93.69 291 VAL A C 1
ATOM 2412 O O . VAL A 1 291 ? -6.824 19.744 11.724 1.00 93.69 291 VAL A O 1
ATOM 2415 N N . ASN A 1 292 ? -6.154 18.746 13.626 1.00 93.00 292 ASN A N 1
ATOM 2416 C CA . ASN A 1 292 ? -6.449 19.858 14.537 1.00 93.00 292 ASN A CA 1
ATOM 2417 C C . ASN A 1 292 ? -5.178 20.593 15.011 1.00 93.00 292 ASN A C 1
ATOM 2419 O O . ASN A 1 292 ? -5.186 21.220 16.067 1.00 93.00 292 ASN A O 1
ATOM 2423 N N . SER A 1 293 ? -4.067 20.467 14.281 1.00 94.56 293 SER A N 1
ATOM 2424 C CA . SER A 1 293 ? -2.794 21.105 14.645 1.00 94.56 293 SER A CA 1
ATOM 2425 C C . SER A 1 293 ? -2.649 22.506 14.046 1.00 94.56 293 SER A C 1
ATOM 2427 O O . SER A 1 293 ? -3.344 22.871 13.101 1.00 94.56 293 SER A O 1
ATOM 2429 N N . GLU A 1 294 ? -1.677 23.269 14.548 1.00 94.50 294 GLU A N 1
ATOM 2430 C CA . GLU A 1 294 ? -1.337 24.614 14.059 1.00 94.50 294 GLU A CA 1
ATOM 2431 C C . GLU A 1 294 ? -0.785 24.656 12.622 1.00 94.50 294 GLU A C 1
ATOM 2433 O O . GLU A 1 294 ? -0.647 25.741 12.046 1.00 94.50 294 GLU A O 1
ATOM 2438 N N . TYR A 1 295 ? -0.434 23.492 12.064 1.00 95.38 295 TYR A N 1
ATOM 2439 C CA . TYR A 1 295 ? 0.168 23.353 10.737 1.00 95.38 295 TYR A CA 1
ATOM 2440 C C . TYR A 1 295 ? -0.862 23.301 9.604 1.00 95.38 295 TYR A C 1
ATOM 2442 O O . TYR A 1 295 ? -0.480 23.375 8.434 1.00 95.38 295 TYR A O 1
ATOM 2450 N N . ASP A 1 296 ? -2.146 23.178 9.961 1.00 92.81 296 ASP A N 1
ATOM 2451 C CA . ASP A 1 296 ? -3.283 23.092 9.047 1.00 92.81 296 ASP A CA 1
ATOM 2452 C C . ASP A 1 296 ? -3.094 21.996 7.990 1.00 92.81 296 ASP A C 1
ATOM 2454 O O . ASP A 1 296 ? -2.733 22.259 6.841 1.00 92.81 296 ASP A O 1
ATOM 2458 N N . LEU A 1 297 ? -3.353 20.742 8.378 1.00 94.69 297 LEU A N 1
ATOM 2459 C CA . LEU A 1 297 ? -3.497 19.652 7.412 1.00 94.69 297 LEU A CA 1
ATOM 2460 C C . LEU A 1 297 ? -4.633 19.999 6.439 1.00 94.69 297 LEU A C 1
ATOM 2462 O O . LEU A 1 297 ? -5.736 20.306 6.891 1.00 94.69 297 LEU A O 1
ATOM 2466 N N . LEU A 1 298 ? -4.363 19.930 5.134 1.00 92.06 298 LEU A N 1
ATOM 2467 C CA . LEU A 1 298 ? -5.308 20.275 4.064 1.00 92.06 298 LEU A CA 1
ATOM 2468 C C . LEU A 1 298 ? -5.816 19.040 3.325 1.00 92.06 298 LEU A C 1
ATOM 2470 O O . LEU A 1 298 ? -7.016 18.851 3.132 1.00 92.06 298 LEU A O 1
ATOM 2474 N N . PHE A 1 299 ? -4.894 18.175 2.905 1.00 90.56 299 PHE A N 1
ATOM 2475 C CA . PHE A 1 299 ? -5.215 17.019 2.076 1.00 90.56 299 PHE A CA 1
ATOM 2476 C C . PHE A 1 299 ? -4.318 15.829 2.397 1.00 90.56 299 PHE A C 1
ATOM 2478 O O . PHE A 1 299 ? -3.144 15.987 2.737 1.00 90.56 299 PHE A O 1
ATOM 2485 N N . ILE A 1 300 ? -4.859 14.633 2.178 1.00 90.44 300 ILE A N 1
ATOM 2486 C CA . ILE A 1 300 ? -4.073 13.411 1.987 1.00 90.44 300 ILE A CA 1
ATOM 2487 C C . ILE A 1 300 ? -4.452 12.842 0.616 1.00 90.44 300 ILE A C 1
ATOM 2489 O O . ILE A 1 300 ? -5.626 12.568 0.340 1.00 90.44 300 ILE A O 1
ATOM 2493 N N . ARG A 1 301 ? -3.459 12.706 -0.272 1.00 85.62 301 ARG A N 1
ATOM 2494 C CA . ARG A 1 301 ? -3.626 12.169 -1.631 1.00 85.62 301 ARG A CA 1
ATOM 2495 C C . ARG A 1 301 ? -2.650 11.019 -1.856 1.00 85.62 301 ARG A C 1
ATOM 2497 O O . ARG A 1 301 ? -1.525 11.231 -2.292 1.00 85.62 301 ARG A O 1
ATOM 2504 N N . THR A 1 302 ? -3.114 9.793 -1.639 1.00 80.31 302 THR A N 1
ATOM 2505 C CA . THR A 1 302 ? -2.314 8.567 -1.786 1.00 80.31 302 THR A CA 1
ATOM 2506 C C . THR A 1 302 ? -1.108 8.577 -0.850 1.00 80.31 302 THR A C 1
ATOM 2508 O O . THR A 1 302 ? -1.264 8.208 0.309 1.00 80.31 302 THR A O 1
ATOM 2511 N N . ASP A 1 303 ? 0.059 8.993 -1.342 1.00 82.94 303 ASP A N 1
ATOM 2512 C CA . ASP A 1 303 ? 1.349 9.058 -0.661 1.00 82.94 303 ASP A CA 1
ATOM 2513 C C . ASP A 1 303 ? 1.839 10.488 -0.376 1.00 82.94 303 ASP A C 1
ATOM 2515 O O . ASP A 1 303 ? 2.909 10.649 0.209 1.00 82.94 303 ASP A O 1
ATOM 2519 N N . GLY A 1 304 ? 1.049 11.511 -0.722 1.00 90.69 304 GLY A N 1
ATOM 2520 C CA . GLY A 1 304 ? 1.307 12.914 -0.390 1.00 90.69 304 GLY A CA 1
ATOM 2521 C C . GLY A 1 304 ? 0.420 13.440 0.740 1.00 90.69 304 GLY A C 1
ATOM 2522 O O . GLY A 1 304 ? -0.798 13.230 0.731 1.00 90.69 304 GLY A O 1
ATOM 2523 N N . ILE A 1 305 ? 1.025 14.168 1.684 1.00 93.75 305 ILE A N 1
ATOM 2524 C CA . ILE A 1 305 ? 0.330 14.898 2.756 1.00 93.75 305 ILE A CA 1
ATOM 2525 C C . ILE A 1 305 ? 0.585 16.397 2.586 1.00 93.75 305 ILE A C 1
ATOM 2527 O O . ILE A 1 305 ? 1.732 16.808 2.413 1.00 93.75 305 ILE A O 1
ATOM 2531 N N . TYR A 1 306 ? -0.481 17.198 2.634 1.00 94.19 306 TYR A N 1
ATOM 2532 C CA . TYR A 1 306 ? -0.452 18.620 2.294 1.00 94.19 306 TYR A CA 1
ATOM 2533 C C . TYR A 1 306 ? -0.757 19.494 3.508 1.00 94.19 306 TYR A C 1
ATOM 2535 O O . TYR A 1 306 ? -1.780 19.292 4.164 1.00 94.19 306 TYR A O 1
ATOM 2543 N N . PHE A 1 307 ? 0.083 20.496 3.753 1.00 95.56 307 PHE A N 1
ATOM 2544 C CA . PHE A 1 307 ? -0.032 21.437 4.872 1.00 95.56 307 PHE A CA 1
ATOM 2545 C C . PHE A 1 307 ? 0.031 22.891 4.405 1.00 95.56 307 PHE A C 1
ATOM 2547 O O . PHE A 1 307 ? 0.567 23.186 3.332 1.00 95.56 307 PHE A O 1
ATOM 2554 N N . ARG A 1 308 ? -0.469 23.821 5.228 1.00 93.75 308 ARG A N 1
ATOM 2555 C CA . ARG A 1 308 ? -0.229 25.265 5.024 1.00 93.75 308 ARG A CA 1
ATOM 2556 C C . ARG A 1 308 ? 1.149 25.697 5.500 1.00 93.75 308 ARG A C 1
ATOM 2558 O O . ARG A 1 308 ? 1.711 26.633 4.944 1.00 93.75 308 ARG A O 1
ATOM 2565 N N . LYS A 1 309 ? 1.665 25.050 6.545 1.00 94.19 309 LYS A N 1
ATOM 2566 C CA . LYS A 1 309 ? 2.940 25.396 7.178 1.00 94.19 309 LYS A CA 1
ATOM 2567 C C . LYS A 1 309 ? 3.878 24.202 7.189 1.00 94.19 309 LYS A C 1
ATOM 2569 O O . LYS A 1 309 ? 3.446 23.053 7.123 1.00 94.19 309 LYS A O 1
ATOM 2574 N N . GLU A 1 310 ? 5.167 24.495 7.295 1.00 96.69 310 GLU A N 1
ATOM 2575 C CA . GLU A 1 310 ? 6.181 23.467 7.480 1.00 96.69 310 GLU A CA 1
ATOM 2576 C C . GLU A 1 310 ? 5.946 22.724 8.792 1.00 96.69 310 GLU A C 1
ATOM 2578 O O . GLU A 1 310 ? 5.660 23.332 9.826 1.00 96.69 310 GLU A O 1
ATOM 2583 N N . VAL A 1 311 ? 6.084 21.403 8.749 1.00 97.75 311 VAL A N 1
ATOM 2584 C CA . VAL A 1 311 ? 5.918 20.545 9.920 1.00 97.75 311 VAL A CA 1
ATOM 2585 C C . VAL A 1 311 ? 7.297 20.033 10.334 1.00 97.75 311 VAL A C 1
ATOM 2587 O O . VAL A 1 311 ? 7.897 19.278 9.565 1.00 97.75 311 VAL A O 1
ATOM 2590 N N . PRO A 1 312 ? 7.805 20.354 11.543 1.00 97.25 312 PRO A N 1
ATOM 2591 C CA . PRO A 1 312 ? 9.170 20.002 11.949 1.00 97.25 312 PRO A CA 1
ATOM 2592 C C . PRO A 1 312 ? 9.514 18.514 11.791 1.00 97.25 312 PRO A C 1
ATOM 2594 O O . PRO A 1 312 ? 10.606 18.166 11.345 1.00 97.25 312 PRO A O 1
ATOM 2597 N N . GLU A 1 313 ? 8.569 17.619 12.096 1.00 96.62 313 GLU A N 1
ATOM 2598 C CA . GLU A 1 313 ? 8.752 16.178 11.885 1.00 96.62 313 GLU A CA 1
ATOM 2599 C C . GLU A 1 313 ? 8.996 15.838 10.408 1.00 96.62 313 GLU A C 1
ATOM 2601 O O . GLU A 1 313 ? 9.908 15.074 10.095 1.00 96.62 313 GLU A O 1
ATOM 2606 N N . PHE A 1 314 ? 8.230 16.428 9.490 1.00 97.12 314 PHE A N 1
ATOM 2607 C CA . PHE A 1 314 ? 8.382 16.171 8.062 1.00 97.12 314 PHE A CA 1
ATOM 2608 C C . PHE A 1 314 ? 9.621 16.840 7.464 1.00 97.12 314 PHE A C 1
ATOM 2610 O O . PHE A 1 314 ? 10.216 16.266 6.555 1.00 97.12 314 PHE A O 1
ATOM 2617 N N . GLU A 1 315 ? 10.084 17.969 8.003 1.00 97.88 315 GLU A N 1
ATOM 2618 C CA . GLU A 1 315 ? 11.386 18.549 7.636 1.00 97.88 315 GLU A CA 1
ATOM 2619 C C . GLU A 1 315 ? 12.544 17.605 8.014 1.00 97.88 315 GLU A C 1
ATOM 2621 O O . GLU A 1 315 ? 13.470 17.370 7.228 1.00 97.88 315 GLU A O 1
ATOM 2626 N N . ILE A 1 316 ? 12.460 16.954 9.180 1.00 97.12 316 ILE A N 1
ATOM 2627 C CA . ILE A 1 316 ? 13.421 15.915 9.581 1.00 97.12 316 ILE A CA 1
ATOM 2628 C C . ILE A 1 316 ? 13.328 14.698 8.648 1.00 97.12 316 ILE A C 1
ATOM 2630 O O . ILE A 1 316 ? 14.355 14.138 8.260 1.00 97.12 316 ILE A O 1
ATOM 2634 N N . LEU A 1 317 ? 12.125 14.272 8.258 1.00 95.38 317 LEU A N 1
ATOM 2635 C CA . LEU A 1 317 ? 11.954 13.177 7.297 1.00 95.38 317 LEU A CA 1
ATOM 2636 C C . LEU A 1 317 ? 12.483 13.548 5.901 1.00 95.38 317 LEU A C 1
ATOM 2638 O O . LEU A 1 317 ? 13.064 12.694 5.225 1.00 95.38 317 LEU A O 1
ATOM 2642 N N . ALA A 1 318 ? 12.328 14.806 5.485 1.00 96.19 318 ALA A N 1
ATOM 2643 C CA . ALA A 1 318 ? 12.801 15.316 4.204 1.00 96.19 318 ALA A CA 1
ATOM 2644 C C . ALA A 1 318 ? 14.331 15.347 4.146 1.00 96.19 318 ALA A C 1
ATOM 2646 O O . ALA A 1 318 ? 14.915 14.850 3.182 1.00 96.19 318 ALA A O 1
ATOM 2647 N N . SER A 1 319 ? 14.994 15.820 5.208 1.00 96.38 319 SER A N 1
ATOM 2648 C CA . SER A 1 319 ? 16.466 15.809 5.294 1.00 96.38 319 SER A CA 1
ATOM 2649 C C . SER A 1 319 ? 17.060 14.394 5.268 1.00 96.38 319 SER A C 1
ATOM 2651 O O . SER A 1 319 ? 18.185 14.197 4.814 1.00 96.38 319 SER A O 1
ATOM 2653 N N . LYS A 1 320 ? 16.282 13.384 5.680 1.00 95.62 320 LYS A N 1
ATOM 2654 C CA . LYS A 1 320 ? 16.638 11.957 5.596 1.00 95.62 320 LYS A CA 1
ATOM 2655 C C . LYS A 1 320 ? 16.235 11.292 4.271 1.00 95.62 320 LYS A C 1
ATOM 2657 O O . LYS A 1 320 ? 16.446 10.092 4.108 1.00 95.62 320 LYS A O 1
ATOM 2662 N N . GLY A 1 321 ? 15.620 12.028 3.343 1.00 93.44 321 GLY A N 1
ATOM 2663 C CA . GLY A 1 321 ? 15.138 11.512 2.056 1.00 93.44 321 GLY A CA 1
ATOM 2664 C C . GLY A 1 321 ? 13.915 10.588 2.143 1.00 93.44 321 GLY A C 1
ATOM 2665 O O . GLY A 1 321 ? 13.543 9.970 1.142 1.00 93.44 321 GLY A O 1
ATOM 2666 N N . VAL A 1 322 ? 13.276 10.489 3.315 1.00 93.25 322 VAL A N 1
ATOM 2667 C CA . VAL A 1 322 ? 12.086 9.649 3.541 1.00 93.25 322 VAL A CA 1
ATOM 2668 C C . VAL A 1 322 ? 10.867 10.241 2.839 1.00 93.25 322 VAL A C 1
ATOM 2670 O O . VAL A 1 322 ? 10.062 9.500 2.277 1.00 93.25 322 VAL A O 1
ATOM 2673 N N . VAL A 1 323 ? 10.765 11.569 2.816 1.00 95.88 323 VAL A N 1
ATOM 2674 C CA . VAL A 1 323 ? 9.765 12.310 2.041 1.00 95.88 323 VAL A CA 1
ATOM 2675 C C . VAL A 1 323 ? 10.452 13.298 1.105 1.00 95.88 323 VAL A C 1
ATOM 2677 O O . VAL A 1 323 ? 11.574 13.738 1.359 1.00 95.88 323 VAL A O 1
ATOM 2680 N N . LYS A 1 324 ? 9.780 13.666 0.018 1.00 95.94 324 LYS A N 1
ATOM 2681 C CA . LYS A 1 324 ? 10.161 14.782 -0.845 1.00 95.94 324 LYS A CA 1
ATOM 2682 C C . LYS A 1 324 ? 9.236 15.944 -0.557 1.00 95.94 324 LYS A C 1
ATOM 2684 O O . LYS A 1 324 ? 8.033 15.835 -0.771 1.00 95.94 324 LYS A O 1
ATOM 2689 N N . LYS A 1 325 ? 9.821 17.049 -0.113 1.00 97.06 325 LYS A N 1
ATOM 2690 C CA . LYS A 1 325 ? 9.116 18.315 0.030 1.00 97.06 325 LYS A CA 1
ATOM 2691 C C . LYS A 1 325 ? 8.916 18.947 -1.343 1.00 97.06 325 LYS A C 1
ATOM 2693 O O . LYS A 1 325 ? 9.864 19.038 -2.127 1.00 97.06 325 LYS A O 1
ATOM 2698 N N . LYS A 1 326 ? 7.695 19.381 -1.626 1.00 96.44 326 LYS A N 1
ATOM 2699 C CA . LYS A 1 326 ? 7.347 20.165 -2.811 1.00 96.44 326 LYS A CA 1
ATOM 2700 C C . LYS A 1 326 ? 6.452 21.317 -2.383 1.00 96.44 326 LYS A C 1
ATOM 2702 O O . LYS A 1 326 ? 5.595 21.151 -1.520 1.00 96.44 326 LYS A O 1
ATOM 2707 N N . ILE A 1 327 ? 6.659 22.473 -2.995 1.00 95.75 327 ILE A N 1
ATOM 2708 C CA . ILE A 1 327 ? 5.807 23.642 -2.797 1.00 95.75 327 ILE A CA 1
ATOM 2709 C C . ILE A 1 327 ? 4.892 23.736 -4.010 1.00 95.75 327 ILE A C 1
ATOM 2711 O O . ILE A 1 327 ? 5.351 23.662 -5.152 1.00 95.75 327 ILE A O 1
ATOM 2715 N N . HIS A 1 328 ? 3.597 23.846 -3.747 1.00 92.00 328 HIS A N 1
ATOM 2716 C CA . HIS A 1 328 ? 2.557 23.957 -4.757 1.00 92.00 328 HIS A CA 1
ATOM 2717 C C . HIS A 1 328 ? 1.801 25.260 -4.557 1.00 92.00 328 HIS A C 1
ATOM 2719 O O . HIS A 1 328 ? 1.493 25.631 -3.429 1.00 92.00 328 HIS A O 1
ATOM 2725 N N . THR A 1 329 ? 1.440 25.917 -5.651 1.00 92.12 329 THR A N 1
ATOM 2726 C CA . THR A 1 329 ? 0.461 27.003 -5.626 1.00 92.12 329 THR A CA 1
ATOM 2727 C C . THR A 1 329 ? -0.935 26.399 -5.708 1.00 92.12 329 THR A C 1
ATOM 2729 O O . THR A 1 329 ? -1.193 25.559 -6.571 1.00 92.12 329 THR A O 1
ATOM 2732 N N . ILE A 1 330 ? -1.829 26.801 -4.808 1.00 87.50 330 ILE A N 1
ATOM 2733 C CA . ILE A 1 330 ? -3.226 26.365 -4.823 1.00 87.50 330 ILE A CA 1
ATOM 2734 C C . ILE A 1 330 ? -3.930 27.014 -6.021 1.00 87.50 330 ILE A C 1
ATOM 2736 O O . ILE A 1 330 ? -4.004 28.241 -6.092 1.00 87.50 330 ILE A O 1
ATOM 2740 N N . GLY A 1 331 ? -4.447 26.193 -6.938 1.00 86.00 331 GLY A N 1
ATOM 2741 C CA . GLY A 1 331 ? -5.204 26.643 -8.107 1.00 86.00 331 GLY A CA 1
ATOM 2742 C C . GLY A 1 331 ? -6.679 26.235 -8.078 1.00 86.00 331 GLY A C 1
ATOM 2743 O O . GLY A 1 331 ? -7.166 25.631 -7.118 1.00 86.00 331 GLY A O 1
ATOM 2744 N N . ASP A 1 332 ? -7.379 26.525 -9.178 1.00 82.12 332 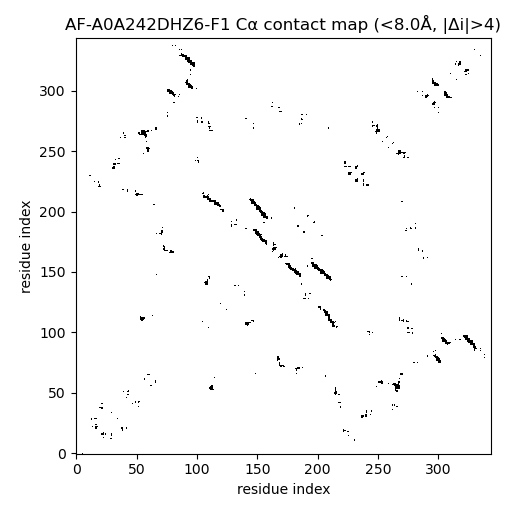ASP A N 1
ATOM 2745 C CA . ASP A 1 332 ? -8.820 26.276 -9.330 1.00 82.12 332 ASP A CA 1
ATOM 2746 C C . ASP A 1 332 ? -9.212 24.812 -9.107 1.00 82.12 332 ASP A C 1
ATOM 2748 O O . ASP A 1 332 ? -10.261 24.537 -8.532 1.00 82.12 332 ASP A O 1
ATOM 2752 N N . GLN A 1 333 ? -8.370 23.858 -9.516 1.00 81.75 333 GLN A N 1
ATOM 2753 C CA . GLN A 1 333 ? -8.653 22.433 -9.329 1.00 81.75 333 GLN A CA 1
ATOM 2754 C C . GLN A 1 333 ? -8.703 22.057 -7.846 1.00 81.75 333 GLN A C 1
ATOM 2756 O O . GLN A 1 333 ? -9.646 21.401 -7.409 1.00 81.75 333 GLN A O 1
ATOM 2761 N N . GLU A 1 334 ? -7.726 22.492 -7.050 1.00 79.38 334 GLU A N 1
ATOM 2762 C CA . GLU A 1 334 ? -7.713 22.281 -5.600 1.00 79.38 334 GLU A CA 1
ATOM 2763 C C . GLU A 1 334 ? -8.925 22.925 -4.913 1.00 79.38 334 GLU A C 1
ATOM 2765 O O . GLU A 1 334 ? -9.508 22.310 -4.016 1.00 79.38 334 GLU A O 1
ATOM 2770 N N . PHE A 1 335 ? -9.328 24.119 -5.360 1.00 76.06 335 PHE A N 1
ATOM 2771 C CA . PHE A 1 335 ? -10.507 24.830 -4.857 1.00 76.06 335 PHE A CA 1
ATOM 2772 C C . PHE A 1 335 ? -11.814 24.110 -5.181 1.00 76.06 335 PHE A C 1
ATOM 2774 O O . PHE A 1 335 ? -12.580 23.783 -4.276 1.00 76.06 335 PHE A O 1
ATOM 2781 N N . GLN A 1 336 ? -12.037 23.775 -6.451 1.00 76.62 336 GLN A N 1
ATOM 2782 C CA . GLN A 1 336 ? -13.225 23.037 -6.884 1.00 76.62 336 GLN A CA 1
ATOM 2783 C C . GLN A 1 336 ? -13.312 21.678 -6.188 1.00 76.62 336 GLN A C 1
ATOM 2785 O O . GLN A 1 336 ? -14.381 21.254 -5.747 1.00 76.62 336 GLN A O 1
ATOM 2790 N N . MET A 1 337 ? -12.173 21.002 -6.010 1.00 72.94 337 MET A N 1
ATOM 2791 C CA . MET A 1 337 ? -12.122 19.768 -5.237 1.00 72.94 337 MET A CA 1
ATOM 2792 C C . MET A 1 337 ? -12.547 19.991 -3.783 1.00 72.94 337 MET A C 1
ATOM 2794 O O . MET A 1 337 ? -13.233 19.128 -3.241 1.00 72.94 337 MET A O 1
ATOM 2798 N N . ALA A 1 338 ? -12.167 21.088 -3.132 1.00 68.75 338 ALA A N 1
ATOM 2799 C CA . ALA A 1 338 ? -12.635 21.405 -1.783 1.00 68.75 338 ALA A CA 1
ATOM 2800 C C . ALA A 1 338 ? -14.152 21.667 -1.724 1.00 68.75 338 ALA A C 1
ATOM 2802 O O . ALA A 1 338 ? -14.809 21.182 -0.803 1.00 68.75 338 ALA A O 1
ATOM 2803 N N . GLU A 1 339 ? -14.711 22.346 -2.725 1.00 64.50 339 GLU A N 1
ATOM 2804 C CA . GLU A 1 339 ? -16.126 22.742 -2.762 1.00 64.50 339 GLU A CA 1
ATOM 2805 C C . GLU A 1 339 ? -17.091 21.606 -3.133 1.00 64.50 339 GLU A C 1
ATOM 2807 O O . GLU A 1 339 ? -18.206 21.558 -2.621 1.00 64.50 339 GLU A O 1
ATOM 2812 N N . MET A 1 340 ? -16.675 20.634 -3.954 1.00 57.28 340 MET A N 1
ATOM 2813 C CA . MET A 1 340 ? -17.549 19.571 -4.489 1.00 57.28 340 MET A CA 1
ATOM 2814 C C . MET A 1 340 ? -18.190 18.609 -3.455 1.00 57.28 340 MET A C 1
ATOM 2816 O O . MET A 1 340 ? -18.835 17.649 -3.858 1.00 57.28 340 MET A O 1
ATOM 2820 N N . ASN A 1 341 ? -18.047 18.819 -2.140 1.00 49.28 341 ASN A N 1
ATOM 2821 C CA . ASN A 1 341 ? -18.636 17.954 -1.100 1.00 49.28 341 ASN A CA 1
ATOM 2822 C C . ASN A 1 341 ? -19.388 18.690 0.029 1.00 49.28 341 ASN A C 1
ATOM 2824 O O . ASN A 1 341 ? -19.832 18.022 0.974 1.00 49.28 341 ASN A O 1
ATOM 2828 N N . THR A 1 342 ? -19.560 20.017 -0.044 1.00 40.69 342 THR A N 1
ATOM 2829 C CA . THR A 1 342 ? -20.409 20.770 0.907 1.00 40.69 342 THR A CA 1
ATOM 2830 C C . THR A 1 342 ? -21.907 20.580 0.658 1.00 40.69 342 THR A C 1
ATOM 2832 O O . THR A 1 342 ? -22.698 20.808 1.566 1.00 40.69 342 THR A O 1
ATOM 2835 N N . TYR A 1 343 ? -22.297 20.066 -0.510 1.00 30.75 343 TYR A N 1
ATOM 2836 C CA . TYR A 1 343 ? -23.668 19.671 -0.831 1.00 30.75 343 TYR A CA 1
ATOM 2837 C C . TYR A 1 343 ? -23.713 18.163 -1.076 1.00 30.75 343 TYR A C 1
ATOM 2839 O O . TYR A 1 343 ? -23.279 17.724 -2.131 1.00 30.75 343 TYR A O 1
ATOM 2847 N N . HIS A 1 344 ? -24.131 17.390 -0.068 1.00 30.73 344 HIS A N 1
ATOM 2848 C CA . HIS A 1 344 ? -24.810 16.080 -0.135 1.00 30.73 344 HIS A CA 1
ATOM 2849 C C . HIS A 1 344 ? -24.891 15.483 1.266 1.00 30.73 344 HIS A C 1
ATOM 2851 O O . HIS A 1 344 ? -23.808 15.242 1.866 1.00 30.73 344 HIS A O 1
#

Mean predicted aligned error: 5.84 Å

Secondary structure (DSSP, 8-state):
--HHHHHHHHHHHHHHHHHHT-TT-SS----HHHHHHHHHHHHHHH-TT-GGGGS-BSSGGG-S----GGG----SSSEE--GGG--TT-EEEEEEETTHHHHHHHHSPEEEEEEE--PPPHHHHHHHHHHHHH-TTS-TTTT-SEEEEEEEEEEEEE-TT----TTSGGGGG-SEEEEEEEEEEHHHHHHHHHHEEEEEEEEEEEEEEEEES-TTHHHHHHHGGGGS-HHHHHTTHHHHHHHHHHHHHT-S---HHHHHHH-SS-B-HHHHHHHHHHHHHHHHHHHHHHTTSTT-EEEEETTEEEESS--HHHHHHHHTTSEEEEEEE--HHHHHHHHTTS--

Radius of gyration: 21.94 Å; Cα contacts (8 Å, |Δi|>4): 568; chains: 1; bounding box: 46×55×63 Å

Sequence (344 aa):
MSKEDKKIADDLQAELKKVLGLEYLTKKKLDAYNANLFLLKDIWKNNKQSQIKYLGWDDPEKIPFYPEADSFKASSSLCKYNTDKLVMNAEMIEYDFTEAYTNIMRIYKLPSNTYLKNKPTTDKVLGRMSEHQANPSKHPYRELSTFWFIQMDIEAIRKESTYAKKGSMLSLYGDVLSARNLILSEIELKLIFDFYNVKKLEVTDGHMFRTRKGMLDDYFQRVDKLKDIEAFRKNKTYKKMRNNLYGQIGKLELGDYGKKVFSFPIYNRALSSMVAGVFRDMMIRFEQKYVNSEYDLLFIRTDGIYFRKEVPEFEILASKGVVKKKIHTIGDQEFQMAEMNTYH

Solvent-accessible surface area (backbone atoms only — not comparable to full-atom values): 18652 Å² total; per-residue (Å²): 132,56,77,63,58,52,50,56,52,52,50,53,50,51,50,54,24,53,66,59,70,43,63,87,50,75,87,62,85,70,54,41,70,55,42,48,55,54,45,54,50,48,45,56,74,73,36,88,84,52,46,36,74,42,34,19,32,45,44,48,87,71,44,95,73,75,81,54,82,76,41,58,71,56,54,53,55,78,24,52,33,65,58,88,73,66,52,85,70,36,68,32,37,33,41,32,46,55,57,54,62,52,51,44,57,60,70,23,28,38,38,30,55,50,72,45,97,54,64,63,51,48,67,58,52,52,53,53,47,50,56,48,64,75,38,74,90,48,69,72,62,37,76,38,66,57,45,47,34,39,24,22,35,39,32,29,36,51,36,90,88,48,74,33,53,88,43,39,42,46,27,76,47,44,65,62,36,72,47,74,73,42,46,30,35,56,63,56,51,42,51,44,63,73,42,23,50,71,77,43,75,44,55,77,42,36,48,32,18,37,33,43,68,47,44,50,46,73,58,47,66,36,52,55,62,37,64,79,39,65,69,35,52,74,71,37,40,46,60,45,34,57,69,44,43,47,58,61,24,32,42,80,71,67,58,72,70,41,54,74,75,59,57,47,42,46,32,25,49,65,31,28,48,50,44,52,41,59,54,46,56,53,51,50,52,50,46,63,67,30,58,89,38,98,39,40,32,36,39,36,51,68,59,32,42,28,20,65,43,88,48,73,70,56,54,55,33,31,79,70,58,48,22,46,77,43,83,41,67,37,48,68,67,63,50,52,61,57,57,73,62,81,76,126

Nearest PDB structures (foldseek):
  2pzs-assembly3_C  TM=6.439E-01  e=1.893E-09  Salasvirus phi29
  2pzs-assembly4_D  TM=6.093E-01  e=1.690E-09  Salasvirus phi29
  2py5-assembly2_B  TM=6.364E-01  e=5.560E-09  Salasvirus phi29
  2py5-assembly1_A  TM=6.178E-01  e=4.187E-09  Salasvirus phi29
  2pzs-assembly2_B  TM=6.099E-01  e=1.458E-08  Salasvirus phi29

Foldseek 3Di:
DDPVVVVVQVVVQCVLCVLLVNNVPPPDGDFLLVSLLSSLVCCQVPPPPALLQFQFALWQVPQPDQDDPLLAQQDLALFFFPLVPDDAQAKKKKWFFDLQLLCCQQQAFFFTHAKDPDWDFPVRLVVLLVVCVVCVVPLSRRHDQKKKKFFKFWWWAFDPLADQDPRGSNVVCPRIRGDHRRIYISLVVSVCVVGIHTPDIGTPGMIMGGTGHRNCVSVCVSLVSLVVPVVCVVVVSSVSNSVCQLVSLQDPGDDPVCSVPRSDTRRDNRRSCVSLSSVVSVVSVCCSVPSPHPQHFTGRHRRMTMTSHDDVVSVVCCVVVRIPMDMDTDHPVSSCSSVVPPDD